Protein AF-A0A9E4QHH3-F1 (afdb_monomer)

pLDDT: mean 77.92, std 18.11, range [37.69, 97.19]

Sequence (221 aa):
MVENVHPADVSGLKIELDQALSTLDLALLEAGRSVAVVRNHMAQVVELAERSREMEAAMSRAREQLAVSFEDGAAVPPLRAVPAIGPVEAIDAPVMEPDAQLDEDSGEADPVEAEDPKPEETYPIQAPDPSAKTSRCLRLAVSSKSGNLDLKEVDSSVNENPSVIDVALLDYDGRQATLKLWINDAADPDGVRDALLTSLRNHLGKKDIELSIELEEDSSA

Solvent-accessible surface area (backbone atoms only — not comparable to full-atom values): 13899 Å² total; per-residue (Å²): 138,81,82,80,79,57,74,67,58,61,56,51,54,51,53,54,49,55,52,51,51,55,52,50,55,51,50,52,53,52,51,53,50,52,52,52,51,52,54,52,51,51,52,52,53,52,53,51,55,51,54,51,51,53,52,51,53,52,52,51,52,52,50,51,58,55,59,63,68,69,72,68,83,70,76,79,72,81,79,78,80,78,78,82,78,73,86,76,77,85,76,87,71,84,88,76,85,82,91,70,90,73,85,86,80,84,77,86,73,82,86,78,82,83,78,83,82,75,89,74,82,86,71,81,84,72,72,82,70,83,80,61,73,65,58,43,53,36,38,39,37,43,34,38,75,70,55,70,53,61,63,66,50,52,51,53,33,49,69,70,38,86,50,51,77,47,79,42,84,76,46,74,81,54,29,39,38,32,33,42,34,33,27,45,62,90,50,54,68,65,61,51,49,54,50,43,55,50,35,41,48,63,65,66,37,95,56,59,61,52,76,48,75,46,77,50,76,80,85,79,126

Secondary structure (DSSP, 8-state):
------HHHHHHHHHHHHHHHHHHHHHHHHHHHHHHHHHHHHHHHHHHHHHHHHHHHHHHHHHHHHHHTTS-----PPPPPPP----------------------------------------------S----EEEEEEEEEESSS---HHHHHHHHHT-TTEEEEEEEEE-SSEEEEEEEEETTS-HHHHHHHHHHHHHHHS-SS-EEEEEEE------

Structure (mmCIF, N/CA/C/O backbone):
data_AF-A0A9E4QHH3-F1
#
_entry.id   AF-A0A9E4QHH3-F1
#
loop_
_atom_site.group_PDB
_atom_site.id
_atom_site.type_symbol
_atom_site.label_atom_id
_atom_site.label_alt_id
_atom_site.label_comp_id
_atom_site.label_asym_id
_atom_site.label_entity_id
_atom_site.label_seq_id
_atom_site.pdbx_PDB_ins_code
_atom_site.Cartn_x
_atom_site.Cartn_y
_atom_site.Cartn_z
_atom_site.occupancy
_atom_site.B_iso_or_equiv
_atom_site.auth_seq_id
_atom_site.auth_comp_id
_atom_site.auth_asym_id
_atom_site.auth_atom_id
_atom_site.pdbx_PDB_model_num
ATOM 1 N N . MET A 1 1 ? 19.949 14.601 -64.400 1.00 48.59 1 MET A N 1
ATOM 2 C CA . MET A 1 1 ? 20.544 15.047 -63.126 1.00 48.59 1 MET A CA 1
ATOM 3 C C . MET A 1 1 ? 20.092 14.049 -62.083 1.00 48.59 1 MET A C 1
ATOM 5 O O . MET A 1 1 ? 18.895 13.931 -61.884 1.00 48.59 1 MET A O 1
ATOM 9 N N . VAL A 1 2 ? 21.009 13.231 -61.571 1.00 55.53 2 VAL A N 1
ATOM 10 C CA . VAL A 1 2 ? 20.719 12.212 -60.554 1.00 55.53 2 VAL A CA 1
ATOM 11 C C . VAL A 1 2 ? 21.171 12.821 -59.232 1.00 55.53 2 VAL A C 1
ATOM 13 O O . VAL A 1 2 ? 22.357 13.108 -59.080 1.00 55.53 2 VAL A O 1
ATOM 16 N N . GLU A 1 3 ? 20.229 13.120 -58.340 1.00 60.47 3 GLU A N 1
ATOM 17 C CA . GLU A 1 3 ? 20.533 13.555 -56.976 1.00 60.47 3 GLU A CA 1
ATOM 18 C C . GLU A 1 3 ? 21.275 12.426 -56.257 1.00 60.47 3 GLU A C 1
ATOM 20 O O . GLU A 1 3 ? 20.741 11.337 -56.050 1.00 60.47 3 GLU A O 1
ATOM 25 N N . ASN A 1 4 ? 22.537 12.679 -55.912 1.00 59.44 4 ASN A N 1
ATOM 26 C CA . ASN A 1 4 ? 23.329 11.800 -55.062 1.00 59.44 4 ASN A CA 1
ATOM 27 C C . ASN A 1 4 ? 22.804 11.902 -53.625 1.00 59.44 4 ASN A C 1
ATOM 29 O O . ASN A 1 4 ? 23.331 12.684 -52.832 1.00 59.44 4 ASN A O 1
ATOM 33 N N . VAL A 1 5 ? 21.785 11.105 -53.293 1.00 60.97 5 VAL A N 1
ATOM 34 C CA . VAL A 1 5 ? 21.365 10.874 -51.904 1.00 60.97 5 VAL A CA 1
ATOM 35 C C . VAL A 1 5 ? 22.579 10.359 -51.135 1.00 60.97 5 VAL A C 1
ATOM 37 O O . VAL A 1 5 ? 23.135 9.306 -51.461 1.00 60.97 5 VAL A O 1
ATOM 40 N N . HIS A 1 6 ? 23.050 11.144 -50.167 1.00 64.00 6 HIS A N 1
ATOM 41 C CA . HIS A 1 6 ? 24.218 10.782 -49.383 1.00 64.00 6 HIS A CA 1
ATOM 42 C C . HIS A 1 6 ? 23.849 9.626 -48.443 1.00 64.00 6 HIS A C 1
ATOM 44 O O . HIS A 1 6 ? 22.851 9.705 -47.729 1.00 64.00 6 HIS A O 1
ATOM 50 N N . PRO A 1 7 ? 24.648 8.546 -48.389 1.00 66.88 7 PRO A N 1
ATOM 51 C CA . PRO A 1 7 ? 24.358 7.387 -47.542 1.00 66.88 7 PRO A CA 1
ATOM 52 C C . PRO A 1 7 ? 24.290 7.727 -46.040 1.00 66.88 7 PRO A C 1
ATOM 54 O O . PRO A 1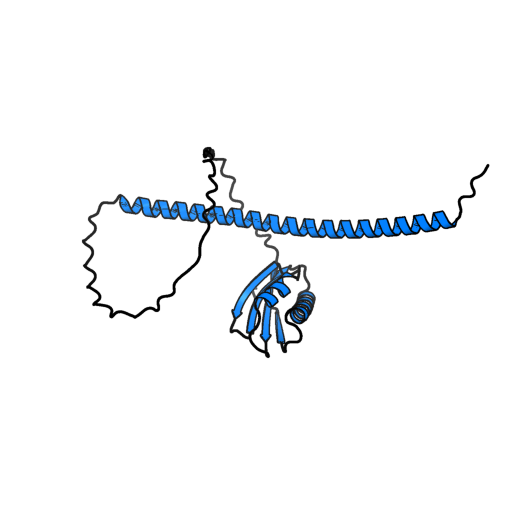 7 ? 23.730 6.953 -45.268 1.00 66.88 7 PRO A O 1
ATOM 57 N N . ALA A 1 8 ? 24.812 8.890 -45.634 1.00 69.31 8 ALA A N 1
ATOM 58 C CA . ALA A 1 8 ? 24.712 9.416 -44.275 1.00 69.31 8 ALA A CA 1
ATOM 59 C C . ALA A 1 8 ? 23.269 9.784 -43.866 1.00 69.31 8 ALA A C 1
ATOM 61 O O . ALA A 1 8 ? 22.895 9.575 -42.710 1.00 69.31 8 ALA A O 1
ATOM 62 N N . ASP A 1 9 ? 22.435 10.241 -44.805 1.00 74.19 9 ASP A N 1
ATOM 63 C CA . ASP A 1 9 ? 21.054 10.655 -44.512 1.00 74.19 9 ASP A CA 1
ATOM 64 C C . ASP A 1 9 ? 20.166 9.447 -44.180 1.00 74.19 9 ASP A C 1
ATOM 66 O O . ASP A 1 9 ? 19.306 9.500 -43.301 1.00 74.19 9 ASP A O 1
ATOM 70 N N . VAL A 1 10 ? 20.435 8.304 -44.818 1.00 79.94 10 VAL A N 1
ATOM 71 C CA . VAL A 1 10 ? 19.697 7.055 -44.576 1.00 79.94 10 VAL A CA 1
ATOM 72 C C . VAL A 1 10 ? 20.016 6.480 -43.192 1.00 79.94 10 VAL A C 1
ATOM 74 O O . VAL A 1 10 ? 19.135 5.933 -42.530 1.00 79.94 10 VAL A O 1
ATOM 77 N N . SER A 1 11 ? 21.260 6.626 -42.717 1.00 80.88 11 SER A N 1
ATOM 78 C CA . SER A 1 11 ? 21.625 6.206 -41.358 1.00 80.88 11 SER A CA 1
ATOM 79 C C . SER A 1 11 ? 21.000 7.080 -40.269 1.00 80.88 11 SER A C 1
ATOM 81 O O . SER A 1 11 ? 20.603 6.538 -39.240 1.00 80.88 11 SER A O 1
ATOM 83 N N . GLY A 1 12 ? 20.866 8.393 -40.498 1.00 88.69 12 GLY A N 1
ATOM 84 C CA . GLY A 1 12 ? 20.205 9.306 -39.558 1.00 88.69 12 GLY A CA 1
ATOM 85 C C . GLY A 1 12 ? 18.723 8.975 -39.383 1.00 88.69 12 GLY A C 1
ATOM 86 O O . GLY A 1 12 ? 18.266 8.775 -38.261 1.00 88.69 12 GLY A O 1
ATOM 87 N N . LEU A 1 13 ? 18.011 8.772 -40.498 1.00 91.00 13 LEU A N 1
ATOM 88 C CA . LEU A 1 13 ? 16.593 8.392 -40.492 1.00 91.00 13 LEU A CA 1
ATOM 89 C C . LEU A 1 13 ? 16.323 7.089 -39.736 1.00 91.00 13 LEU A C 1
ATOM 91 O O . LEU A 1 13 ? 15.303 6.962 -39.065 1.00 91.00 13 LEU A O 1
ATOM 95 N N . LYS A 1 14 ? 17.231 6.111 -39.828 1.00 92.69 14 LYS A N 1
ATOM 96 C CA . LYS A 1 14 ? 17.077 4.854 -39.092 1.00 92.69 14 LYS A CA 1
ATOM 97 C C . LYS A 1 14 ? 17.168 5.070 -37.579 1.00 92.69 14 LYS A C 1
ATOM 99 O O . LYS A 1 14 ? 16.352 4.526 -36.847 1.00 92.69 14 LYS A O 1
ATOM 104 N N . ILE A 1 15 ? 18.130 5.874 -37.127 1.00 93.25 15 ILE A N 1
ATOM 105 C CA . ILE A 1 15 ? 18.310 6.175 -35.700 1.00 93.25 15 ILE A CA 1
ATOM 106 C C . ILE A 1 15 ? 17.097 6.938 -35.160 1.00 93.25 15 ILE A C 1
ATOM 108 O O . ILE A 1 15 ? 16.586 6.594 -34.097 1.00 93.25 15 ILE A O 1
ATOM 112 N N . GLU A 1 16 ? 16.605 7.930 -35.905 1.00 94.94 16 GLU A N 1
ATOM 113 C CA . GLU A 1 16 ? 15.405 8.685 -35.528 1.00 94.94 16 GLU A CA 1
ATOM 114 C C . GLU A 1 16 ? 14.164 7.789 -35.458 1.00 94.94 16 GLU A C 1
ATOM 116 O O . GLU A 1 16 ? 13.383 7.899 -34.513 1.00 94.94 16 GLU A O 1
ATOM 121 N N . LEU A 1 17 ? 13.999 6.865 -36.411 1.00 95.44 17 LEU A N 1
ATOM 122 C CA . LEU A 1 17 ? 12.889 5.914 -36.408 1.00 95.44 17 LEU A CA 1
ATOM 123 C C . LEU A 1 17 ? 12.966 4.952 -35.216 1.00 95.44 17 LEU A C 1
ATOM 125 O O . LEU A 1 17 ? 11.963 4.755 -34.534 1.00 95.44 17 LEU A O 1
ATOM 129 N N . ASP A 1 18 ? 14.142 4.388 -34.936 1.00 96.62 18 ASP A N 1
ATOM 130 C CA . ASP A 1 18 ? 14.347 3.486 -33.797 1.00 96.62 18 ASP A CA 1
ATOM 131 C C . ASP A 1 18 ? 14.077 4.220 -32.466 1.00 96.62 18 ASP A C 1
ATOM 133 O O . ASP A 1 18 ? 13.420 3.688 -31.566 1.00 96.62 18 ASP A O 1
ATOM 137 N N . GLN A 1 19 ? 14.502 5.484 -32.355 1.00 95.50 19 GLN A N 1
ATOM 138 C CA . GLN A 1 19 ? 14.221 6.324 -31.192 1.00 95.50 19 GLN A CA 1
ATOM 139 C C . GLN A 1 19 ? 12.723 6.643 -31.063 1.00 95.50 19 GLN A C 1
ATOM 141 O O . GLN A 1 19 ? 12.165 6.532 -29.966 1.00 95.50 19 GLN A O 1
ATOM 146 N N . ALA A 1 20 ? 12.052 6.992 -32.162 1.00 96.94 20 ALA A N 1
ATOM 147 C CA . ALA A 1 20 ? 10.617 7.258 -32.175 1.00 96.94 20 ALA A CA 1
ATOM 148 C C . ALA A 1 20 ? 9.808 6.018 -31.761 1.00 96.94 20 ALA A C 1
ATOM 150 O O . ALA A 1 20 ? 8.891 6.134 -30.949 1.00 96.94 20 ALA A O 1
ATOM 151 N N . LEU A 1 21 ? 10.189 4.832 -32.247 1.00 97.19 21 LEU A N 1
ATOM 152 C CA . LEU A 1 21 ? 9.564 3.565 -31.863 1.00 97.19 21 LEU A CA 1
ATOM 153 C C . LEU A 1 21 ? 9.766 3.261 -30.376 1.00 97.19 21 LEU A C 1
ATOM 155 O O . LEU A 1 21 ? 8.794 2.976 -29.684 1.00 97.19 21 LEU A O 1
ATOM 159 N N . SER A 1 22 ? 10.983 3.426 -29.847 1.00 95.94 22 SER A N 1
ATOM 160 C CA . SER A 1 22 ? 11.225 3.229 -28.409 1.00 95.94 22 SER A CA 1
ATOM 161 C C . SER A 1 22 ? 10.421 4.193 -27.525 1.00 95.94 22 SER A C 1
ATOM 163 O O . SER A 1 22 ? 9.953 3.818 -26.450 1.00 95.94 22 SER A O 1
ATOM 165 N N . THR A 1 23 ? 10.222 5.430 -27.994 1.00 97.06 23 THR A N 1
ATOM 166 C CA . THR A 1 23 ? 9.437 6.447 -27.282 1.00 97.06 23 THR A CA 1
ATOM 167 C C . THR A 1 23 ? 7.955 6.079 -27.293 1.00 97.06 23 THR A C 1
ATOM 169 O O . THR A 1 23 ? 7.277 6.207 -26.275 1.00 97.06 23 THR A O 1
ATOM 172 N N . LEU A 1 24 ? 7.457 5.579 -28.428 1.00 96.25 24 LEU A N 1
ATOM 173 C CA . LEU A 1 24 ? 6.085 5.102 -28.565 1.00 96.25 24 LEU A CA 1
ATOM 174 C C . LEU A 1 24 ? 5.813 3.894 -27.659 1.00 96.25 24 LEU A C 1
ATOM 176 O O . LEU A 1 24 ? 4.794 3.878 -26.972 1.00 96.25 24 LEU A O 1
ATOM 180 N N . ASP A 1 25 ? 6.723 2.921 -27.613 1.00 97.06 25 ASP A N 1
ATOM 181 C CA . ASP A 1 25 ? 6.580 1.733 -26.764 1.00 97.06 25 ASP A CA 1
ATOM 182 C C . ASP A 1 25 ? 6.525 2.104 -25.276 1.00 97.06 25 ASP A C 1
ATOM 184 O O . ASP A 1 25 ? 5.683 1.593 -24.532 1.00 97.06 25 ASP A O 1
ATOM 188 N N . LEU A 1 26 ? 7.372 3.044 -24.844 1.00 96.31 26 LEU A N 1
ATOM 189 C CA . LEU A 1 26 ? 7.351 3.552 -23.473 1.00 96.31 26 LEU A CA 1
ATOM 190 C C . LEU A 1 26 ? 6.024 4.255 -23.154 1.00 96.31 26 LEU A C 1
ATOM 192 O O . LEU A 1 26 ? 5.416 3.975 -22.120 1.00 96.31 26 LEU A O 1
ATOM 196 N N . ALA A 1 27 ? 5.547 5.115 -24.059 1.00 95.56 27 ALA A N 1
ATOM 197 C CA . ALA A 1 27 ? 4.284 5.831 -23.891 1.00 95.56 27 ALA A CA 1
ATOM 198 C C . ALA A 1 27 ? 3.079 4.876 -23.837 1.00 95.56 27 ALA A C 1
ATOM 200 O O . ALA A 1 27 ? 2.166 5.074 -23.035 1.00 95.56 27 ALA A O 1
ATOM 201 N N . LEU A 1 28 ? 3.077 3.810 -24.644 1.00 96.50 28 LEU A N 1
ATOM 202 C CA . LEU A 1 28 ? 2.034 2.781 -24.607 1.00 96.50 28 LEU A CA 1
ATOM 203 C C . LEU A 1 28 ? 2.053 1.991 -23.295 1.00 96.50 28 LEU A C 1
ATOM 205 O O . LEU A 1 28 ? 0.992 1.676 -22.754 1.00 96.50 28 LEU A O 1
ATOM 209 N N . LEU A 1 29 ? 3.237 1.698 -22.756 1.00 95.38 29 LEU A N 1
ATOM 210 C CA . LEU A 1 29 ? 3.377 1.021 -21.468 1.00 95.38 29 LEU A CA 1
ATOM 211 C C . LEU A 1 29 ? 2.872 1.904 -20.316 1.00 95.38 29 LEU A C 1
ATOM 213 O O . LEU A 1 29 ? 2.153 1.423 -19.437 1.00 95.38 29 LEU A O 1
ATOM 217 N N . GLU A 1 30 ? 3.193 3.197 -20.339 1.00 94.31 30 GLU A N 1
ATOM 218 C CA . GLU A 1 30 ? 2.708 4.174 -19.361 1.00 94.31 30 GLU A CA 1
ATOM 219 C C . GLU A 1 30 ? 1.186 4.370 -19.451 1.00 94.31 30 GLU A C 1
ATOM 221 O O . GLU A 1 30 ? 0.498 4.330 -18.429 1.00 94.31 30 GLU A O 1
ATOM 226 N N . ALA A 1 31 ? 0.635 4.463 -20.665 1.00 92.75 31 ALA A N 1
ATOM 227 C CA . ALA A 1 31 ? -0.809 4.504 -20.890 1.00 92.75 31 ALA A CA 1
ATOM 228 C C . ALA A 1 31 ? -1.510 3.222 -20.401 1.00 92.75 31 ALA A C 1
ATOM 230 O O . ALA A 1 31 ? -2.589 3.277 -19.815 1.00 92.75 31 ALA A O 1
ATOM 231 N N . GLY A 1 32 ? -0.887 2.054 -20.583 1.00 92.38 32 GLY A N 1
ATOM 232 C CA . GLY A 1 32 ? -1.399 0.794 -20.044 1.00 92.38 32 GLY A CA 1
ATOM 233 C C . GLY A 1 32 ? -1.474 0.801 -18.514 1.00 92.38 32 GLY A C 1
ATOM 234 O O . GLY A 1 32 ? -2.479 0.377 -17.937 1.00 92.38 32 GLY A O 1
ATOM 235 N N . ARG A 1 33 ? -0.443 1.339 -17.851 1.00 89.75 33 ARG A N 1
ATOM 236 C CA . ARG A 1 33 ? -0.423 1.502 -16.389 1.00 89.75 33 ARG A CA 1
ATOM 237 C C . ARG A 1 33 ? -1.483 2.490 -15.913 1.00 89.75 33 ARG A C 1
ATOM 239 O O . ARG A 1 33 ? -2.201 2.177 -14.967 1.00 89.75 33 ARG A O 1
ATOM 246 N N . SER A 1 34 ? -1.634 3.637 -16.573 1.00 88.56 34 SER A N 1
ATOM 247 C CA . SER A 1 34 ? -2.631 4.637 -16.174 1.00 88.56 34 SER A CA 1
ATOM 248 C C . SER A 1 34 ? -4.062 4.106 -16.308 1.00 88.56 34 SER A C 1
ATOM 250 O O . SER A 1 34 ? -4.866 4.279 -15.394 1.00 88.56 34 SER A O 1
ATOM 252 N N . VAL A 1 35 ? -4.372 3.355 -17.371 1.00 94.44 35 VAL A N 1
ATOM 253 C CA . VAL A 1 35 ? -5.679 2.695 -17.533 1.00 94.44 35 VAL A CA 1
ATOM 254 C C . VAL A 1 35 ? -5.933 1.663 -16.432 1.00 94.44 35 VAL A C 1
ATOM 256 O O . VAL A 1 35 ? -7.056 1.568 -15.933 1.00 94.44 35 VAL A O 1
ATOM 259 N N . ALA A 1 36 ? -4.915 0.901 -16.022 1.00 85.69 36 ALA A N 1
ATOM 260 C CA . ALA A 1 36 ? -5.045 -0.044 -14.914 1.00 85.69 36 ALA A CA 1
ATOM 261 C C . ALA A 1 36 ? -5.366 0.673 -13.589 1.00 85.69 36 ALA A C 1
ATOM 263 O O . ALA A 1 36 ? -6.267 0.245 -12.866 1.00 85.69 36 ALA A O 1
ATOM 264 N N . VAL A 1 37 ? -4.701 1.801 -13.317 1.00 89.38 37 VAL A N 1
ATOM 265 C CA . VAL A 1 37 ? -4.972 2.643 -12.141 1.00 89.38 37 VAL A CA 1
ATOM 266 C C . VAL A 1 37 ? -6.401 3.189 -12.172 1.00 89.38 37 VAL A C 1
ATOM 268 O O . VAL A 1 37 ? -7.115 3.060 -11.178 1.00 89.38 37 VAL A O 1
ATOM 271 N N . VAL A 1 38 ? -6.858 3.730 -13.308 1.00 89.69 38 VAL A N 1
ATOM 272 C CA . VAL A 1 38 ? -8.231 4.249 -13.459 1.00 89.69 38 VAL A CA 1
ATOM 273 C C . VAL A 1 38 ? -9.267 3.148 -13.235 1.00 89.69 38 VAL A C 1
ATOM 275 O O . VAL A 1 38 ? -10.242 3.366 -12.520 1.00 89.69 38 VAL A O 1
ATOM 278 N N . ARG A 1 39 ? -9.051 1.946 -13.783 1.00 86.88 39 ARG A N 1
ATOM 279 C CA . ARG A 1 39 ? -9.953 0.805 -13.557 1.00 86.88 39 ARG A CA 1
ATOM 280 C C . ARG A 1 39 ? -10.041 0.418 -12.084 1.00 86.88 39 ARG A C 1
ATOM 282 O O . ARG A 1 39 ? -11.132 0.109 -11.615 1.00 86.88 39 ARG A O 1
ATOM 289 N N . ASN A 1 40 ? -8.922 0.457 -11.362 1.00 85.12 40 ASN A N 1
ATOM 290 C CA . ASN A 1 40 ? -8.913 0.166 -9.932 1.00 85.12 40 ASN A CA 1
ATOM 291 C C . ASN A 1 40 ? -9.712 1.212 -9.136 1.00 85.12 40 ASN A C 1
ATOM 293 O O . ASN A 1 40 ? -10.551 0.855 -8.316 1.00 85.12 40 ASN A O 1
ATOM 297 N N . HIS A 1 41 ? -9.525 2.499 -9.441 1.00 89.50 41 HIS A N 1
ATOM 298 C CA . HIS A 1 41 ? -10.276 3.578 -8.791 1.00 89.50 41 HIS A CA 1
ATOM 299 C C . HIS A 1 41 ? -11.772 3.522 -9.123 1.00 89.50 41 HIS A C 1
ATOM 301 O O . HIS A 1 41 ? -12.601 3.752 -8.250 1.00 89.50 41 HIS A O 1
ATOM 307 N N . MET A 1 42 ? -12.145 3.167 -10.357 1.00 87.75 42 MET A N 1
ATOM 308 C CA . MET A 1 42 ? -13.554 2.980 -10.718 1.00 87.75 42 MET A CA 1
ATOM 309 C C . MET A 1 42 ? -14.219 1.879 -9.887 1.00 87.75 42 MET A C 1
ATOM 311 O O . MET A 1 42 ? -15.361 2.057 -9.477 1.00 87.75 42 MET A O 1
ATOM 315 N N . ALA A 1 43 ? -13.517 0.779 -9.598 1.00 84.50 43 ALA A N 1
ATOM 316 C CA . ALA A 1 43 ? -14.047 -0.271 -8.728 1.00 84.50 43 ALA A CA 1
ATOM 317 C C . ALA A 1 43 ? -14.309 0.248 -7.301 1.00 84.50 43 ALA A C 1
ATOM 319 O O . ALA A 1 43 ? -15.384 0.009 -6.757 1.00 84.50 43 ALA A O 1
ATOM 320 N N . GLN A 1 44 ? -13.385 1.036 -6.741 1.00 86.50 44 GLN A N 1
ATOM 321 C CA . GLN A 1 44 ? -13.552 1.652 -5.416 1.00 86.50 44 GLN A CA 1
ATOM 322 C C . GLN A 1 44 ? -14.712 2.658 -5.372 1.00 86.50 44 GLN A C 1
ATOM 324 O O . GLN A 1 44 ? -15.452 2.717 -4.394 1.00 86.50 44 GLN A O 1
ATOM 329 N N . VAL A 1 45 ? -14.906 3.445 -6.436 1.00 90.50 45 VAL A N 1
ATOM 330 C CA . VAL A 1 45 ? -16.029 4.394 -6.531 1.00 90.50 45 VAL A CA 1
ATOM 331 C C . VAL A 1 45 ? -17.372 3.664 -6.545 1.00 90.50 45 VAL A C 1
ATOM 333 O O . VAL A 1 45 ? -18.322 4.128 -5.915 1.00 90.50 45 VAL A O 1
ATOM 336 N N . VAL A 1 46 ? -17.457 2.521 -7.233 1.00 91.88 46 VAL A N 1
ATOM 337 C CA . VAL A 1 46 ? -18.671 1.690 -7.241 1.00 91.88 46 VAL A CA 1
ATOM 338 C C . VAL A 1 46 ? -18.962 1.149 -5.840 1.00 91.88 46 VAL A C 1
ATOM 340 O O . VAL A 1 46 ? -20.083 1.302 -5.361 1.00 91.88 46 VAL A O 1
ATOM 343 N N . GLU A 1 47 ? -17.954 0.622 -5.145 1.00 88.81 47 GLU A N 1
ATOM 344 C CA . GLU A 1 47 ? -18.095 0.131 -3.766 1.00 88.81 47 GLU A CA 1
ATOM 345 C C . GLU A 1 47 ? -18.536 1.243 -2.794 1.00 88.81 47 GLU A C 1
ATOM 347 O O . GLU A 1 47 ? -19.439 1.060 -1.974 1.00 88.81 47 GLU A O 1
ATOM 352 N N . LEU A 1 48 ? -17.957 2.443 -2.916 1.00 92.94 48 LEU A N 1
ATOM 353 C CA . LEU A 1 48 ? -18.344 3.593 -2.097 1.00 92.94 48 LEU A CA 1
ATOM 354 C C . LEU A 1 48 ? -19.803 4.008 -2.343 1.00 92.94 48 LEU A C 1
ATOM 356 O O . LEU A 1 48 ? -20.522 4.339 -1.396 1.00 92.94 48 LEU A O 1
ATOM 360 N N . ALA A 1 49 ? -20.252 3.979 -3.601 1.00 91.69 49 ALA A N 1
ATOM 361 C CA . ALA A 1 49 ? -21.631 4.294 -3.958 1.00 91.69 49 ALA A CA 1
ATOM 362 C C . ALA A 1 49 ? -22.623 3.283 -3.357 1.00 91.69 49 ALA A C 1
ATOM 364 O O . ALA A 1 49 ? -23.691 3.676 -2.880 1.00 91.69 49 ALA A O 1
ATOM 365 N N . GLU A 1 50 ? -22.264 1.999 -3.327 1.00 93.31 50 GLU A N 1
ATOM 366 C CA . GLU A 1 50 ? -23.060 0.955 -2.674 1.00 93.31 50 GLU A CA 1
ATOM 367 C C . GLU A 1 50 ? -23.152 1.191 -1.164 1.00 93.31 50 GLU A C 1
ATOM 369 O O . GLU A 1 50 ? -24.254 1.271 -0.615 1.00 93.31 50 GLU A O 1
ATOM 374 N N . ARG A 1 51 ? -22.016 1.435 -0.503 1.00 93.19 51 ARG A N 1
ATOM 375 C CA . ARG A 1 51 ? -21.970 1.702 0.941 1.00 93.19 51 ARG A CA 1
ATOM 376 C C . ARG A 1 51 ? -22.759 2.952 1.340 1.00 93.19 51 ARG A C 1
ATOM 378 O O . ARG A 1 51 ? -23.413 2.970 2.384 1.00 93.19 51 ARG A O 1
ATOM 385 N N . SER A 1 52 ? -22.738 3.991 0.505 1.00 95.12 52 SER A N 1
ATOM 386 C CA . SER A 1 52 ? -23.552 5.192 0.711 1.00 95.12 52 SER A CA 1
ATOM 387 C C . SER A 1 52 ? -25.051 4.875 0.684 1.00 95.12 52 SER A C 1
ATOM 389 O O . SER A 1 52 ? -25.785 5.335 1.560 1.00 95.12 52 SE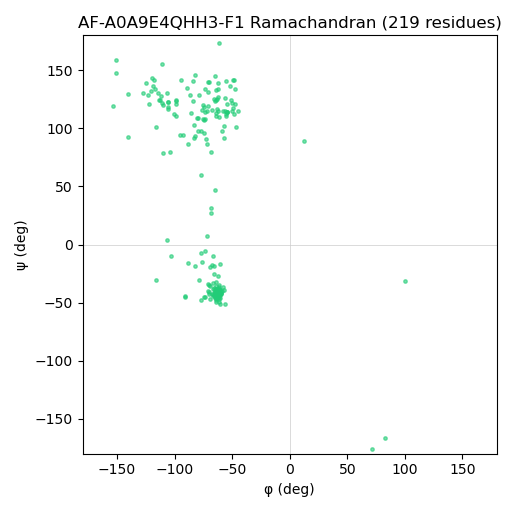R A O 1
ATOM 391 N N . ARG A 1 53 ? -25.512 4.048 -0.267 1.00 96.31 53 ARG A N 1
ATOM 392 C CA . ARG A 1 53 ? -26.922 3.618 -0.324 1.00 96.31 53 ARG A CA 1
ATOM 393 C C . ARG A 1 53 ? -27.321 2.773 0.880 1.00 96.31 53 ARG A C 1
ATOM 395 O O . ARG A 1 53 ? -28.423 2.940 1.397 1.00 96.31 53 ARG A O 1
ATOM 402 N N . GLU A 1 54 ? -26.452 1.880 1.348 1.00 95.06 54 GLU A N 1
ATOM 403 C CA . GLU A 1 54 ? -26.719 1.086 2.553 1.00 95.06 54 GLU A CA 1
ATOM 404 C C . GLU A 1 54 ? -26.893 1.969 3.789 1.00 95.06 54 GLU A C 1
ATOM 406 O O . GLU A 1 54 ? -27.820 1.768 4.578 1.00 95.06 54 GLU A O 1
ATOM 411 N N . MET A 1 55 ? -26.030 2.975 3.936 1.00 95.00 55 MET A N 1
ATOM 412 C CA . MET A 1 55 ? -26.097 3.931 5.035 1.00 95.00 55 MET A CA 1
ATOM 413 C C . MET A 1 55 ? -27.388 4.759 4.984 1.00 95.00 55 MET A C 1
ATOM 415 O O . MET A 1 55 ? -28.042 4.944 6.011 1.00 95.00 55 MET A O 1
ATOM 419 N N . GLU A 1 56 ? -27.798 5.214 3.800 1.00 96.88 56 GLU A N 1
ATOM 420 C CA . GLU A 1 56 ? -29.058 5.934 3.607 1.00 96.88 56 GLU A CA 1
ATOM 421 C C . GLU A 1 56 ? -30.282 5.051 3.905 1.00 96.88 56 GLU A C 1
ATOM 423 O O . GLU A 1 56 ? -31.213 5.481 4.592 1.00 96.88 56 GLU A O 1
ATOM 428 N N . ALA A 1 57 ? -30.260 3.783 3.485 1.00 95.12 57 ALA A N 1
ATOM 429 C CA . ALA A 1 57 ? -31.303 2.816 3.817 1.00 95.12 57 ALA A CA 1
ATOM 430 C C . ALA A 1 57 ? -31.370 2.541 5.330 1.00 95.12 57 ALA A C 1
ATOM 432 O O . ALA A 1 57 ? -32.459 2.470 5.903 1.00 95.12 57 ALA A O 1
ATOM 433 N N . ALA A 1 58 ? -30.222 2.417 6.000 1.00 94.62 58 ALA A N 1
ATOM 434 C CA . ALA A 1 58 ? -30.153 2.247 7.449 1.00 94.62 58 ALA A CA 1
ATOM 435 C C . ALA A 1 58 ? -30.688 3.481 8.193 1.00 94.62 58 ALA A C 1
ATOM 437 O O . ALA A 1 58 ? -31.479 3.337 9.128 1.00 94.62 58 ALA A O 1
ATOM 438 N N . MET A 1 59 ? -30.322 4.688 7.747 1.00 94.25 59 MET A N 1
ATOM 439 C CA . MET A 1 59 ? -30.848 5.941 8.293 1.00 94.25 59 MET A CA 1
ATOM 440 C C . MET A 1 59 ? -32.362 6.058 8.098 1.00 94.25 59 MET A C 1
ATOM 442 O O . MET A 1 59 ? -33.064 6.443 9.033 1.00 94.25 59 MET A O 1
ATOM 446 N N . SER A 1 60 ? -32.878 5.689 6.925 1.00 94.69 60 SER A N 1
ATOM 447 C CA . SER A 1 60 ? -34.319 5.687 6.651 1.00 94.69 60 SER A CA 1
ATOM 448 C C . SER A 1 60 ? -35.074 4.743 7.592 1.00 94.69 60 SER A C 1
ATOM 450 O O . SER A 1 60 ? -36.032 5.167 8.235 1.00 94.69 60 SER A O 1
ATOM 452 N N . ARG A 1 61 ? -34.580 3.514 7.804 1.00 93.31 61 ARG A N 1
ATOM 453 C CA . ARG A 1 61 ? -35.172 2.577 8.783 1.00 93.31 61 ARG A CA 1
ATOM 454 C C . ARG A 1 61 ? -35.125 3.111 10.214 1.00 93.31 61 ARG A C 1
ATOM 456 O O . ARG A 1 61 ? -36.086 2.951 10.962 1.00 93.31 61 ARG A O 1
ATOM 463 N N . ALA A 1 62 ? -34.022 3.745 10.613 1.00 92.31 62 ALA A N 1
ATOM 464 C CA . ALA A 1 62 ? -33.906 4.344 11.941 1.00 92.31 62 ALA A CA 1
ATOM 465 C C . ALA A 1 62 ? -34.928 5.478 12.140 1.00 92.31 62 ALA A C 1
ATOM 467 O O . ALA A 1 62 ? -35.545 5.577 13.201 1.00 92.31 62 ALA A O 1
ATOM 468 N N . ARG A 1 63 ? -35.157 6.301 11.108 1.00 88.75 63 ARG A N 1
ATOM 469 C CA . ARG A 1 63 ? -36.194 7.345 11.124 1.00 88.75 63 ARG A CA 1
ATOM 470 C C . ARG A 1 63 ? -37.598 6.754 11.242 1.00 88.75 63 ARG A C 1
ATOM 472 O O . ARG A 1 63 ? -38.382 7.256 12.040 1.00 88.75 63 ARG A O 1
ATOM 479 N N . GLU A 1 64 ? -37.899 5.678 10.518 1.00 90.69 64 GLU A N 1
ATOM 480 C CA . GLU A 1 64 ? -39.185 4.973 10.626 1.00 90.69 64 GLU A CA 1
ATOM 481 C C . GLU A 1 64 ? -39.419 4.414 12.038 1.00 90.69 64 GLU A C 1
ATOM 483 O O . GLU A 1 64 ? -40.486 4.618 12.614 1.00 90.69 64 GLU A O 1
ATOM 488 N N . GLN A 1 65 ? -38.411 3.777 12.646 1.00 86.19 65 GLN A N 1
ATOM 489 C CA . GLN A 1 65 ? -38.506 3.257 14.018 1.00 86.19 65 GLN A CA 1
ATOM 490 C C . GLN A 1 65 ? -38.752 4.362 15.055 1.00 86.19 65 GLN A C 1
ATOM 492 O O . GLN A 1 65 ? -39.524 4.176 16.001 1.00 86.19 65 GLN A O 1
ATOM 497 N N . LEU A 1 66 ? -38.122 5.524 14.870 1.00 84.81 66 LEU A N 1
ATOM 498 C CA . LEU A 1 66 ? -38.363 6.687 15.719 1.00 84.81 66 LEU A CA 1
ATOM 499 C C . LEU A 1 66 ? -39.775 7.244 15.516 1.00 84.81 66 LEU A C 1
ATOM 501 O O . LEU A 1 66 ? -40.436 7.532 16.506 1.00 84.81 66 LEU A O 1
ATOM 505 N N . ALA A 1 67 ? -40.265 7.345 14.278 1.00 76.56 67 ALA A N 1
ATOM 506 C CA . ALA A 1 67 ? -41.603 7.861 13.985 1.00 76.56 67 ALA A CA 1
ATOM 507 C C . ALA A 1 67 ? -42.725 7.000 14.601 1.00 76.56 67 ALA A C 1
ATOM 509 O O . ALA A 1 67 ? -43.666 7.544 15.175 1.00 76.56 67 ALA A O 1
ATOM 510 N N . VAL A 1 68 ? -42.593 5.668 14.567 1.00 64.44 68 VAL A N 1
ATOM 511 C CA . VAL A 1 68 ? -43.573 4.730 15.158 1.00 64.44 68 VAL A CA 1
ATOM 512 C C . VAL A 1 68 ? -43.639 4.843 16.689 1.00 64.44 68 VAL A C 1
ATOM 514 O O . VAL A 1 68 ? -44.676 4.575 17.291 1.00 64.44 68 VAL A O 1
ATOM 517 N N . SER A 1 69 ? -42.564 5.296 17.338 1.00 59.06 69 SER A N 1
ATOM 518 C CA . SER A 1 69 ? -42.484 5.379 18.804 1.00 59.06 69 SER A CA 1
ATOM 519 C C . SER A 1 69 ? -43.242 6.571 19.416 1.00 59.06 69 SER A C 1
ATOM 521 O O . SER A 1 69 ? -43.345 6.646 20.638 1.00 59.06 69 SER A O 1
ATOM 523 N N . PHE A 1 70 ? -43.777 7.498 18.609 1.00 58.69 70 PHE A N 1
ATOM 524 C CA . PHE A 1 70 ? -44.487 8.691 19.101 1.00 58.69 70 PHE A CA 1
ATOM 525 C C . PHE A 1 70 ? -46.020 8.625 18.993 1.00 58.69 70 PHE A C 1
ATOM 527 O O . PHE A 1 70 ? -46.685 9.482 19.575 1.00 58.69 70 PHE A O 1
ATOM 534 N N . GLU A 1 71 ? -46.601 7.637 18.300 1.00 55.66 71 GLU A N 1
ATOM 535 C CA . GLU A 1 71 ? -48.066 7.536 18.151 1.00 55.66 71 GLU A CA 1
ATOM 536 C C . GLU A 1 71 ? -48.769 6.742 19.264 1.00 55.66 71 GLU A C 1
ATOM 538 O O . GLU A 1 71 ? -49.979 6.895 19.443 1.00 55.66 71 GLU A O 1
ATOM 543 N N . ASP A 1 72 ? -48.049 5.957 20.072 1.00 52.03 72 ASP A N 1
ATOM 544 C CA . ASP A 1 72 ? -48.659 5.244 21.198 1.00 52.03 72 ASP A CA 1
ATOM 545 C C . ASP A 1 72 ? -48.652 6.137 22.450 1.00 52.03 72 ASP A C 1
ATOM 547 O O . ASP A 1 72 ? -47.726 6.143 23.264 1.00 52.03 72 ASP A O 1
ATOM 551 N N . GLY A 1 73 ? -49.697 6.963 22.566 1.00 55.69 73 GLY A N 1
ATOM 552 C CA . GLY A 1 73 ? -49.974 7.891 23.666 1.00 55.69 73 GLY A CA 1
ATOM 553 C C . GLY A 1 73 ? -50.255 7.219 25.018 1.00 55.69 73 GLY A C 1
ATOM 554 O O . GLY A 1 73 ? -51.203 7.586 25.716 1.00 55.69 73 GLY A O 1
ATOM 555 N N . ALA A 1 74 ? -49.436 6.253 25.425 1.00 50.81 74 ALA A N 1
ATOM 556 C CA . ALA A 1 74 ? -49.428 5.708 26.770 1.00 50.81 74 ALA A CA 1
ATOM 557 C C . ALA A 1 74 ? -48.579 6.615 27.673 1.00 50.81 74 ALA A C 1
ATOM 559 O O . ALA A 1 74 ? -47.366 6.466 27.771 1.00 50.81 74 ALA A O 1
ATOM 560 N N . ALA A 1 75 ? -49.259 7.584 28.296 1.00 58.22 75 ALA A N 1
ATOM 561 C CA . ALA A 1 75 ? -48.869 8.331 29.494 1.00 58.22 75 ALA A CA 1
ATOM 562 C C . ALA A 1 75 ? -47.400 8.154 29.926 1.00 58.22 75 ALA A C 1
ATOM 564 O O . ALA A 1 75 ? -47.082 7.294 30.749 1.00 58.22 75 ALA A O 1
ATOM 565 N N . VAL A 1 76 ? -46.519 9.009 29.399 1.00 56.75 76 VAL A N 1
ATOM 566 C CA . VAL A 1 76 ? -45.137 9.142 29.871 1.00 56.75 76 VAL A CA 1
ATOM 567 C C . VAL A 1 76 ? -45.183 9.412 31.384 1.00 56.75 76 VAL A C 1
ATOM 569 O O . VAL A 1 76 ? -45.708 10.455 31.791 1.00 56.75 76 VAL A O 1
ATOM 572 N N . PRO A 1 77 ? -44.693 8.502 32.249 1.00 60.53 77 PRO A N 1
ATOM 573 C CA . PRO A 1 77 ? -44.603 8.789 33.671 1.00 60.53 77 PRO A CA 1
ATOM 574 C C . PRO A 1 77 ? -43.652 9.980 33.866 1.00 60.53 77 PRO A C 1
ATOM 576 O O . PRO A 1 77 ? -42.624 10.056 33.187 1.00 60.53 77 PRO A O 1
ATOM 579 N N . PRO A 1 78 ? -43.975 10.927 34.765 1.00 61.78 78 PRO A N 1
ATOM 580 C CA . PRO A 1 78 ? -43.183 12.135 34.944 1.00 61.78 78 PRO A CA 1
ATOM 581 C C . PRO A 1 78 ? -41.737 11.761 35.272 1.00 61.78 78 PRO A C 1
ATOM 583 O O . PRO A 1 78 ? -41.475 10.999 36.207 1.00 61.78 78 PRO A O 1
ATOM 586 N N . LEU A 1 79 ? -40.810 12.301 34.479 1.00 52.16 79 LEU A N 1
ATOM 587 C CA . LEU A 1 79 ? -39.373 12.168 34.680 1.00 52.16 79 LEU A CA 1
ATOM 588 C C . LEU A 1 79 ? -39.048 12.500 36.139 1.00 52.16 79 LEU A C 1
ATOM 590 O O . LEU A 1 79 ? -39.299 13.609 36.616 1.00 52.16 79 LEU A O 1
ATOM 594 N N . ARG A 1 80 ? -38.511 11.511 36.863 1.00 52.09 80 ARG A N 1
ATOM 595 C CA . ARG A 1 80 ? -37.946 11.715 38.197 1.00 52.09 80 ARG A CA 1
ATOM 596 C C . ARG A 1 80 ? -36.896 12.815 38.093 1.00 52.09 80 ARG A C 1
ATOM 598 O O . ARG A 1 80 ? -35.936 12.680 37.339 1.00 52.09 80 ARG A O 1
ATOM 605 N N . ALA A 1 81 ? -37.114 13.881 38.857 1.00 54.62 81 ALA A N 1
ATOM 606 C CA . ALA A 1 81 ? -36.215 15.013 38.974 1.00 54.62 81 ALA A CA 1
ATOM 607 C C . ALA A 1 81 ? -34.774 14.535 39.199 1.00 54.62 81 ALA A C 1
ATOM 609 O O . ALA A 1 81 ? -34.483 13.829 40.168 1.00 54.62 81 ALA A O 1
ATOM 610 N N . VAL A 1 82 ? -33.888 14.921 38.283 1.00 58.62 82 VAL A N 1
ATOM 611 C CA . VAL A 1 82 ? -32.444 14.767 38.440 1.00 58.62 82 VAL A CA 1
ATOM 612 C C . VAL A 1 82 ? -32.029 15.633 39.638 1.00 58.62 82 VAL A C 1
ATOM 614 O O . VAL A 1 82 ? -32.374 16.818 39.662 1.00 58.62 82 VAL A O 1
ATOM 617 N N . PRO A 1 83 ? -31.354 15.082 40.663 1.00 48.75 83 PRO A N 1
ATOM 618 C CA . PRO A 1 83 ? -30.896 15.872 41.796 1.00 48.75 83 PRO A CA 1
ATOM 619 C C . PRO A 1 83 ? -29.891 16.925 41.322 1.00 48.75 83 PRO A C 1
ATOM 621 O O . PRO A 1 83 ? -28.988 16.633 40.540 1.00 48.75 83 PRO A O 1
ATOM 624 N N . ALA A 1 84 ? -30.081 18.153 41.803 1.00 51.12 84 ALA A N 1
ATOM 625 C CA . ALA A 1 84 ? -29.234 19.298 41.510 1.00 51.12 84 ALA A CA 1
ATOM 626 C C . ALA A 1 84 ? -27.768 18.987 41.851 1.00 51.12 84 ALA A C 1
ATOM 628 O O . ALA A 1 84 ? -27.413 18.787 43.013 1.00 51.12 84 ALA A O 1
ATOM 629 N N . ILE A 1 85 ? -26.928 18.949 40.819 1.00 52.34 85 ILE A N 1
ATOM 630 C CA . ILE A 1 85 ? -25.474 18.974 40.951 1.00 52.34 85 ILE A CA 1
ATOM 631 C C . ILE A 1 85 ? -25.121 20.349 41.532 1.00 52.34 85 ILE A C 1
ATOM 633 O O . ILE A 1 85 ? -25.580 21.377 41.033 1.00 52.34 85 ILE A O 1
ATOM 637 N N . GLY A 1 86 ? -24.397 20.339 42.652 1.00 52.75 86 GLY A N 1
ATOM 638 C CA . GLY A 1 86 ? -24.023 21.527 43.415 1.00 52.75 86 GLY A CA 1
ATOM 639 C C . GLY A 1 86 ? -23.152 22.522 42.634 1.00 52.75 86 GLY A C 1
ATOM 640 O O . GLY A 1 86 ? -22.732 22.241 41.511 1.00 52.75 86 GLY A O 1
ATOM 641 N N . PRO A 1 87 ? -22.881 23.697 43.226 1.00 52.31 87 PRO A N 1
ATOM 642 C CA . PRO A 1 87 ? -22.157 24.778 42.570 1.00 52.31 87 PRO A CA 1
ATOM 643 C C . PRO A 1 87 ? -20.728 24.329 42.258 1.00 52.31 87 PRO A C 1
ATOM 645 O O . PRO A 1 87 ? -19.935 24.076 43.163 1.00 52.31 87 PRO A O 1
ATOM 648 N N . VAL A 1 88 ? -20.416 24.207 40.970 1.00 53.00 88 VAL A N 1
ATOM 649 C CA . VAL A 1 88 ? -19.053 23.983 40.488 1.00 53.00 88 VAL A CA 1
ATOM 650 C C . VAL A 1 88 ? -18.297 25.297 40.679 1.00 53.00 88 VAL A C 1
ATOM 652 O O . VAL A 1 88 ? -18.664 26.316 40.093 1.00 53.00 88 VAL A O 1
ATOM 655 N N . GLU A 1 89 ? -17.296 25.277 41.561 1.00 50.84 89 GLU A N 1
ATOM 656 C CA . GLU A 1 89 ? -16.336 26.365 41.737 1.00 50.84 89 GLU A CA 1
ATOM 657 C C . GLU A 1 89 ? -15.719 26.748 40.389 1.00 50.84 89 GLU A C 1
ATOM 659 O O . GLU A 1 89 ? -15.360 25.895 39.575 1.00 50.84 89 GLU A O 1
ATOM 664 N N . ALA A 1 90 ? -15.629 28.058 40.173 1.00 51.91 90 ALA A N 1
ATOM 665 C CA . ALA A 1 90 ? -15.075 28.677 38.987 1.00 51.91 90 ALA A CA 1
ATOM 666 C C . ALA A 1 90 ? -13.647 28.177 38.730 1.00 51.91 90 ALA A C 1
ATOM 668 O O . ALA A 1 90 ? -12.716 28.506 39.465 1.00 51.91 90 ALA A O 1
ATOM 669 N N . ILE A 1 91 ? -13.480 27.394 37.665 1.00 53.41 91 ILE A N 1
ATOM 670 C CA . ILE A 1 91 ? -12.168 27.142 37.082 1.00 53.41 91 ILE A CA 1
ATOM 671 C C . ILE A 1 91 ? -11.859 28.361 36.218 1.00 53.41 91 ILE A C 1
ATOM 673 O O . ILE A 1 91 ? -12.508 28.598 35.200 1.00 53.41 91 ILE A O 1
ATOM 677 N N . ASP A 1 92 ? -10.902 29.147 36.698 1.00 52.75 92 ASP A N 1
ATOM 678 C CA . ASP A 1 92 ? -10.288 30.286 36.028 1.00 52.75 92 ASP A CA 1
ATOM 679 C C . ASP A 1 92 ? -9.658 29.799 34.711 1.00 52.75 92 ASP A C 1
ATOM 681 O O . ASP A 1 92 ? -8.596 29.171 34.694 1.00 52.75 92 ASP A O 1
ATOM 685 N N . ALA A 1 93 ? -10.386 29.975 33.609 1.00 57.28 93 ALA A N 1
ATOM 686 C CA . ALA A 1 93 ? -9.923 29.620 32.278 1.00 57.28 93 ALA A CA 1
ATOM 687 C C . ALA A 1 93 ? -9.131 30.803 31.695 1.00 57.28 93 ALA A C 1
ATOM 689 O O . ALA A 1 93 ? -9.642 31.926 31.684 1.00 57.28 93 ALA A O 1
ATOM 690 N N . PRO A 1 94 ? -7.906 30.583 31.187 1.00 56.88 94 PRO A N 1
ATOM 691 C CA . PRO A 1 94 ? -7.126 31.640 30.566 1.00 56.88 94 PRO A CA 1
ATOM 692 C C . PRO A 1 94 ? -7.826 32.148 29.301 1.00 56.88 94 PRO A C 1
ATOM 694 O O . PRO A 1 94 ? -8.123 31.387 28.380 1.00 56.88 94 PRO A O 1
ATOM 697 N N . VAL A 1 95 ? -8.067 33.459 29.282 1.00 58.75 95 VAL A N 1
ATOM 698 C CA . VAL A 1 95 ? -8.484 34.242 28.117 1.00 58.75 95 VAL A CA 1
ATOM 699 C C . VAL A 1 95 ? -7.480 34.008 26.992 1.00 58.75 95 VAL A C 1
ATOM 701 O O . VAL A 1 95 ? -6.316 34.386 27.099 1.00 58.75 95 VAL A O 1
ATOM 704 N N . MET A 1 96 ? -7.937 33.374 25.917 1.00 59.53 96 MET A N 1
ATOM 705 C CA . MET A 1 96 ? -7.207 33.282 24.662 1.00 59.53 96 MET A CA 1
ATOM 706 C C . MET A 1 96 ? -8.050 34.018 23.622 1.00 59.53 96 MET A C 1
ATOM 708 O O . MET A 1 96 ? -9.084 33.515 23.190 1.00 59.53 96 MET A O 1
ATOM 712 N N . GLU A 1 97 ? -7.652 35.253 23.317 1.00 63.28 97 GLU A N 1
ATOM 713 C CA . GLU A 1 97 ? -8.227 36.082 22.255 1.00 63.28 97 GLU A CA 1
ATOM 714 C C . GLU A 1 97 ? -7.943 35.434 20.889 1.00 63.28 97 GLU A C 1
ATOM 716 O O . GLU A 1 97 ? -6.775 35.198 20.567 1.00 63.28 97 GLU A O 1
ATOM 721 N N . PRO A 1 98 ? -8.961 35.143 20.061 1.00 60.31 98 PRO A N 1
ATOM 722 C CA . PRO A 1 98 ? -8.753 34.848 18.657 1.00 60.31 98 PRO A CA 1
ATOM 723 C C . PRO A 1 98 ? -8.963 36.127 17.837 1.00 60.31 98 PRO A C 1
ATOM 725 O O . PRO A 1 98 ? -10.082 36.451 17.443 1.00 60.31 98 PRO A O 1
ATOM 728 N N . ASP A 1 99 ? -7.871 36.836 17.555 1.00 55.97 99 ASP A N 1
ATOM 729 C CA . ASP A 1 99 ? -7.799 37.734 16.401 1.00 55.97 99 ASP A CA 1
ATOM 730 C C . ASP A 1 99 ? -7.666 36.869 15.141 1.00 55.97 99 ASP A C 1
ATOM 732 O O . ASP A 1 99 ? -6.583 36.406 14.780 1.00 55.97 99 ASP A O 1
ATOM 736 N N . ALA A 1 100 ? -8.792 36.611 14.484 1.00 60.62 100 ALA A N 1
ATOM 737 C CA . ALA A 1 100 ? -8.823 36.096 13.123 1.00 60.62 100 ALA A CA 1
ATOM 738 C C . ALA A 1 100 ? -9.963 36.785 12.371 1.00 60.62 100 ALA A C 1
ATOM 740 O O . ALA A 1 100 ? -11.118 36.363 12.420 1.00 60.62 100 ALA A O 1
ATOM 741 N N . GLN A 1 101 ? -9.611 37.883 11.698 1.00 51.72 101 GLN A N 1
ATOM 742 C CA . GLN A 1 101 ? -10.407 38.477 10.632 1.00 51.72 101 GLN A CA 1
ATOM 743 C C . GLN A 1 101 ? -10.672 37.404 9.570 1.00 51.72 101 GLN A C 1
ATOM 745 O O . GLN A 1 101 ? -9.748 36.940 8.904 1.00 51.72 101 GLN A O 1
ATOM 750 N N . LEU A 1 102 ? -11.932 36.999 9.445 1.00 58.22 102 LEU A N 1
ATOM 751 C CA . LEU A 1 102 ? -12.436 36.274 8.289 1.00 58.22 102 LEU A CA 1
ATOM 752 C C . LEU A 1 102 ? -13.125 37.304 7.397 1.00 58.22 102 LEU A C 1
ATOM 754 O O . LEU A 1 102 ? -14.147 37.871 7.777 1.00 58.22 102 LEU A O 1
ATOM 758 N N . ASP A 1 103 ? -12.516 37.570 6.244 1.00 57.06 103 ASP A N 1
ATOM 759 C CA . ASP A 1 103 ? -13.142 38.293 5.145 1.00 57.06 103 ASP A CA 1
ATOM 760 C C . ASP A 1 103 ? -14.340 37.475 4.635 1.00 57.06 103 ASP A C 1
ATOM 762 O O . ASP A 1 103 ? -14.198 36.345 4.162 1.00 57.06 103 ASP A O 1
ATOM 766 N N . GLU A 1 104 ? -15.534 38.047 4.775 1.00 58.19 104 GLU A N 1
ATOM 767 C CA . GLU A 1 104 ? -16.781 37.526 4.224 1.00 58.19 104 GLU A CA 1
ATOM 768 C C . GLU A 1 104 ? -16.836 37.828 2.717 1.00 58.19 104 GLU A C 1
ATOM 770 O O . GLU A 1 104 ? -17.226 38.922 2.310 1.00 58.19 104 GLU A O 1
ATOM 775 N N . ASP A 1 105 ? -16.467 36.858 1.876 1.00 57.84 105 ASP A N 1
ATOM 776 C CA . ASP A 1 105 ? -16.824 36.866 0.451 1.00 57.84 105 ASP A CA 1
ATOM 777 C C . ASP A 1 105 ? -18.127 36.075 0.263 1.00 57.84 105 ASP A C 1
ATOM 779 O O . ASP A 1 105 ? -18.148 34.843 0.194 1.00 57.84 105 ASP A O 1
ATOM 783 N N . SER A 1 106 ? -19.245 36.805 0.275 1.00 54.75 106 SER A N 1
ATOM 784 C CA . SER A 1 106 ? -20.582 36.283 -0.018 1.00 54.75 106 SER A CA 1
ATOM 785 C C . SER A 1 106 ? -20.718 35.994 -1.514 1.00 54.75 106 SER A C 1
ATOM 787 O O . SER A 1 106 ? -21.133 36.848 -2.296 1.00 54.75 106 SER A O 1
ATOM 789 N N . GLY A 1 107 ? -20.393 34.762 -1.902 1.00 54.34 107 GLY A N 1
ATOM 790 C CA . GLY A 1 107 ? -20.809 34.176 -3.172 1.00 54.34 107 GLY A CA 1
ATOM 791 C C . GLY A 1 107 ? -22.253 33.682 -3.087 1.00 54.34 107 GLY A C 1
ATOM 792 O O . GLY A 1 107 ? -22.517 32.592 -2.586 1.00 54.34 107 GLY A O 1
ATOM 793 N N . GLU A 1 108 ? -23.182 34.501 -3.568 1.00 54.31 108 GLU A N 1
ATOM 794 C CA . GLU A 1 108 ? -24.595 34.175 -3.769 1.00 54.31 108 GLU A CA 1
ATOM 795 C C . GLU A 1 108 ? -24.715 33.067 -4.834 1.00 54.31 108 GLU A C 1
ATOM 797 O O . GLU A 1 108 ? -24.392 33.283 -6.002 1.00 54.31 108 GLU A O 1
ATOM 802 N N . ALA A 1 109 ? -25.115 31.859 -4.426 1.00 51.91 109 ALA A N 1
ATOM 803 C CA . ALA A 1 109 ? -25.381 30.741 -5.328 1.00 51.91 109 ALA A CA 1
ATOM 804 C C . ALA A 1 109 ? -26.895 30.514 -5.442 1.00 51.91 109 ALA A C 1
ATOM 806 O O . ALA A 1 109 ? -27.578 30.297 -4.439 1.00 51.91 109 ALA A O 1
ATOM 807 N N . ASP A 1 110 ? -27.389 30.579 -6.680 1.00 59.69 110 ASP A N 1
ATOM 808 C CA . ASP A 1 110 ? -28.770 30.324 -7.093 1.00 59.69 110 ASP A CA 1
ATOM 809 C C . ASP A 1 110 ? -29.349 29.011 -6.518 1.00 59.69 110 ASP A C 1
ATOM 811 O O . ASP A 1 110 ? -28.665 27.980 -6.502 1.00 59.69 110 ASP A O 1
ATOM 815 N N . PRO A 1 111 ? -30.633 28.989 -6.113 1.00 57.97 111 PRO A N 1
ATOM 816 C CA . PRO A 1 111 ? -31.318 27.759 -5.745 1.00 57.97 111 PRO A CA 1
ATOM 817 C C . PRO A 1 111 ? -31.674 26.964 -7.008 1.00 57.97 111 PRO A C 1
ATOM 819 O O . PRO A 1 111 ? -32.576 27.328 -7.762 1.00 57.97 111 PRO A O 1
ATOM 822 N N . VAL A 1 112 ? -30.973 25.853 -7.233 1.00 59.06 112 VAL A N 1
ATOM 823 C CA . VAL A 1 112 ? -31.322 24.888 -8.282 1.00 59.06 112 VAL A CA 1
ATOM 824 C C . VAL A 1 112 ? -32.521 24.065 -7.800 1.00 59.06 112 VAL A C 1
ATOM 826 O O . VAL A 1 112 ? -32.434 23.360 -6.794 1.00 59.06 112 VAL A O 1
ATOM 829 N N . GLU A 1 113 ? -33.650 24.204 -8.497 1.00 58.94 113 GLU A N 1
ATOM 830 C CA . GLU A 1 113 ? -34.875 23.419 -8.312 1.00 5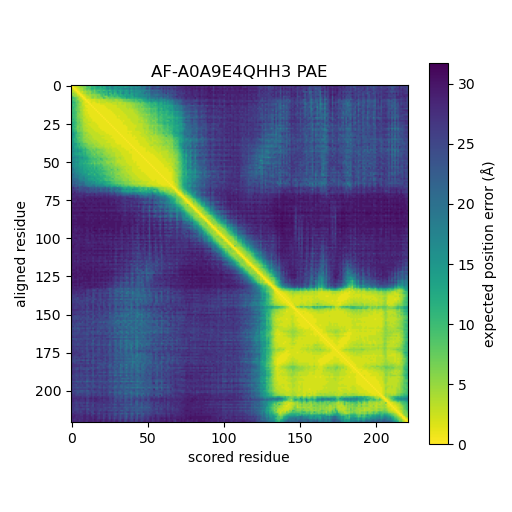8.94 113 GLU A CA 1
ATOM 831 C C . GLU A 1 113 ? -34.571 21.914 -8.317 1.00 58.94 113 GLU A C 1
ATOM 833 O O . GLU A 1 113 ? -33.987 21.377 -9.259 1.00 58.94 113 GLU A O 1
ATOM 838 N N . ALA A 1 114 ? -34.978 21.232 -7.247 1.00 51.72 114 ALA A N 1
ATOM 839 C CA . ALA A 1 114 ? -34.903 19.786 -7.132 1.00 51.72 114 ALA A CA 1
ATOM 840 C C . ALA A 1 114 ? -35.997 19.142 -7.999 1.00 51.72 114 ALA A C 1
ATOM 842 O O . ALA A 1 114 ? -37.177 19.190 -7.650 1.00 51.72 114 A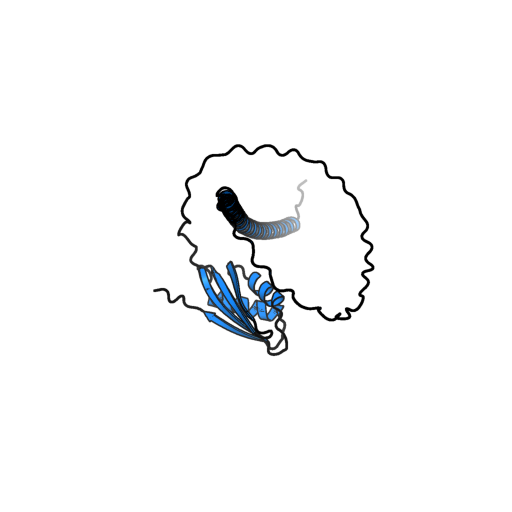LA A O 1
ATOM 843 N N . GLU A 1 115 ? -35.607 18.539 -9.124 1.00 50.47 115 GLU A N 1
ATOM 844 C CA . GLU A 1 115 ? -36.469 17.620 -9.867 1.00 50.47 115 GLU A CA 1
ATOM 845 C C . GLU A 1 115 ? -36.586 16.272 -9.134 1.00 50.47 115 GLU A C 1
ATOM 847 O O . GLU A 1 115 ? -35.606 15.689 -8.670 1.00 50.47 115 GLU A O 1
ATOM 852 N N . ASP A 1 116 ? -37.826 15.803 -9.045 1.00 59.81 116 ASP A N 1
ATOM 853 C CA . ASP A 1 116 ? -38.311 14.598 -8.372 1.00 59.81 116 ASP A CA 1
ATOM 854 C C . ASP A 1 116 ? -37.795 13.313 -9.074 1.00 59.81 116 ASP A C 1
ATOM 856 O O . ASP A 1 116 ? -38.146 13.071 -10.239 1.00 59.81 116 ASP A O 1
ATOM 860 N N . PRO A 1 117 ? -36.963 12.457 -8.440 1.00 59.91 117 PRO A N 1
ATOM 861 C CA . PRO A 1 117 ? -36.498 11.230 -9.072 1.00 59.91 117 PRO A CA 1
ATOM 862 C C . PRO A 1 117 ? -37.570 10.134 -9.005 1.00 59.91 117 PRO A C 1
ATOM 864 O O . PRO A 1 117 ? -37.857 9.526 -7.975 1.00 59.91 117 PRO A O 1
ATOM 867 N N . LYS A 1 118 ? -38.135 9.859 -10.180 1.00 58.97 118 LYS A N 1
ATOM 868 C CA . LYS A 1 118 ? -38.983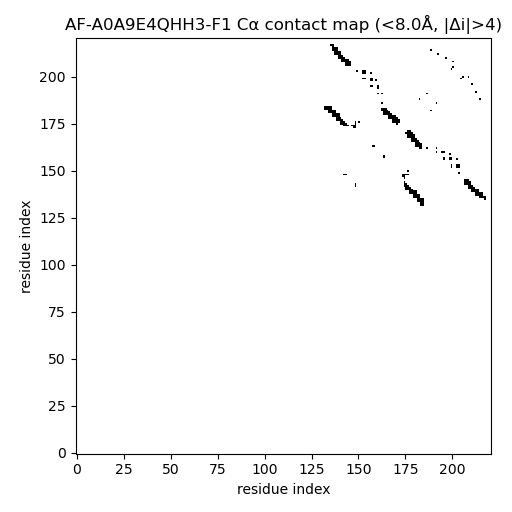 8.711 -10.515 1.00 58.97 118 LYS A CA 1
ATOM 869 C C . LYS A 1 118 ? -38.353 7.384 -10.026 1.00 58.97 118 LYS A C 1
ATOM 871 O O . LYS A 1 118 ? -37.176 7.154 -10.300 1.00 58.97 118 LYS A O 1
ATOM 876 N N . PRO A 1 119 ? -39.104 6.479 -9.368 1.00 54.81 119 PRO A N 1
ATOM 877 C CA . PRO A 1 119 ? -38.557 5.218 -8.873 1.00 54.81 119 PRO A CA 1
ATOM 878 C C . PRO A 1 119 ? -38.309 4.257 -10.042 1.00 54.81 119 PRO A C 1
ATOM 880 O O . PRO A 1 119 ? -39.256 3.747 -10.645 1.00 54.81 119 PRO A O 1
ATOM 883 N N . GLU A 1 120 ? -37.039 4.032 -10.380 1.00 53.03 120 GLU A N 1
ATOM 884 C CA . GLU A 1 120 ? -36.629 2.980 -11.311 1.00 53.03 120 GLU A CA 1
ATOM 885 C C . GLU A 1 120 ? -36.517 1.621 -10.614 1.00 53.03 120 GLU A C 1
ATOM 887 O O . GLU A 1 120 ? -36.206 1.496 -9.429 1.00 53.03 120 GLU A O 1
ATOM 892 N N . GLU A 1 121 ? -36.861 0.607 -11.398 1.00 50.28 121 GLU A N 1
ATOM 893 C CA . GLU A 1 121 ? -37.167 -0.760 -11.021 1.00 50.28 121 GLU A CA 1
ATOM 894 C C . GLU A 1 121 ? -36.061 -1.461 -10.223 1.00 50.28 121 GLU A C 1
ATOM 896 O O . GLU A 1 121 ? -34.865 -1.368 -10.490 1.00 50.28 121 GLU A O 1
ATOM 901 N N . THR A 1 122 ? -36.516 -2.229 -9.238 1.00 45.47 122 THR A N 1
ATOM 902 C CA . THR A 1 122 ? -35.737 -3.147 -8.415 1.00 45.47 122 THR A CA 1
ATOM 903 C C . THR A 1 122 ? -35.022 -4.177 -9.291 1.00 45.47 122 THR A C 1
ATOM 905 O O . THR A 1 122 ? -35.623 -5.159 -9.730 1.00 45.47 122 THR A O 1
ATOM 908 N N . TYR A 1 123 ? -33.725 -3.987 -9.523 1.00 48.22 123 TYR A N 1
ATOM 909 C CA . TYR A 1 123 ? -32.881 -5.052 -10.053 1.00 48.22 123 TYR A CA 1
ATOM 910 C C . TYR A 1 123 ? -32.683 -6.132 -8.978 1.00 48.22 123 TYR A C 1
ATOM 912 O O . TYR A 1 123 ? -32.536 -5.808 -7.795 1.00 48.22 123 TYR A O 1
ATOM 920 N N . PRO A 1 124 ? -32.700 -7.422 -9.355 1.00 50.12 124 PRO A N 1
ATOM 921 C CA . PRO A 1 124 ? -32.500 -8.506 -8.411 1.00 50.12 124 PRO A CA 1
ATOM 922 C C . PRO A 1 124 ? -31.102 -8.400 -7.797 1.00 50.12 124 PRO A C 1
ATOM 924 O O . PRO A 1 124 ? -30.104 -8.338 -8.511 1.00 50.12 124 PRO A O 1
ATOM 927 N N . ILE A 1 125 ? -31.073 -8.395 -6.465 1.00 52.72 125 ILE A N 1
ATOM 928 C CA . ILE A 1 125 ? -29.898 -8.529 -5.603 1.00 52.72 125 ILE A CA 1
ATOM 929 C C . ILE A 1 125 ? -29.064 -9.708 -6.123 1.00 52.72 125 ILE A C 1
ATOM 931 O O . ILE A 1 125 ? -29.410 -10.869 -5.892 1.00 52.72 125 ILE A O 1
ATOM 935 N N . GLN A 1 126 ? -27.991 -9.428 -6.864 1.00 43.41 126 GLN A N 1
ATOM 936 C CA . GLN A 1 126 ? -26.950 -10.421 -7.086 1.00 43.41 126 GLN A CA 1
ATOM 937 C C . GLN A 1 126 ? -26.192 -10.533 -5.770 1.00 43.41 126 GLN A C 1
ATOM 939 O O . GLN A 1 126 ? -25.606 -9.565 -5.292 1.00 43.41 126 GLN A O 1
ATOM 944 N N . ALA A 1 127 ? -26.290 -11.707 -5.146 1.00 46.59 127 ALA A N 1
ATOM 945 C CA . ALA A 1 127 ? -25.465 -12.065 -4.006 1.00 46.59 127 ALA A CA 1
ATOM 946 C C . ALA A 1 127 ? -23.988 -11.779 -4.341 1.00 46.59 127 ALA A C 1
ATOM 948 O O . ALA A 1 127 ? -23.599 -12.011 -5.489 1.00 46.59 127 ALA A O 1
ATOM 949 N N . PRO A 1 128 ? -23.187 -11.282 -3.378 1.00 52.19 128 PRO A N 1
ATOM 950 C CA . PRO A 1 128 ? -21.777 -10.981 -3.594 1.00 52.19 128 PRO A CA 1
ATOM 951 C C . PRO A 1 128 ? -21.105 -12.193 -4.232 1.00 52.19 128 PRO A C 1
ATOM 953 O O . PRO A 1 128 ? -21.189 -13.304 -3.705 1.00 52.19 128 PRO A O 1
ATOM 956 N N . ASP A 1 129 ? -20.519 -11.977 -5.406 1.00 42.81 129 ASP A N 1
ATOM 957 C CA . ASP A 1 129 ? -19.880 -13.021 -6.193 1.00 42.81 129 ASP A CA 1
ATOM 958 C C . ASP A 1 129 ? -18.768 -13.658 -5.330 1.00 42.81 129 ASP A C 1
ATOM 960 O O . ASP A 1 129 ? -17.810 -12.970 -4.966 1.00 42.81 129 ASP A O 1
ATOM 964 N N . PRO A 1 130 ? -18.865 -14.949 -4.948 1.00 50.97 130 PRO A N 1
ATOM 965 C CA . PRO A 1 130 ? -17.860 -15.626 -4.128 1.00 50.97 130 PRO A CA 1
ATOM 966 C C . PRO A 1 130 ? -16.565 -15.901 -4.903 1.00 50.97 130 PRO A C 1
ATOM 968 O O . PRO A 1 130 ? -15.649 -16.521 -4.368 1.00 50.97 130 PRO A O 1
ATOM 971 N N . SER A 1 131 ? -16.437 -15.380 -6.126 1.00 45.97 131 SER A N 1
ATOM 972 C CA . SER A 1 131 ? -15.170 -15.196 -6.839 1.00 45.97 131 SER A CA 1
ATOM 973 C C . SER A 1 131 ? -14.288 -14.117 -6.183 1.00 45.97 131 SER A C 1
ATOM 975 O O . SER A 1 131 ? -13.555 -13.400 -6.870 1.00 45.97 131 SER A O 1
ATOM 977 N N . ALA A 1 132 ? -14.382 -13.979 -4.853 1.00 53.44 132 ALA A N 1
ATOM 978 C CA . ALA A 1 132 ? -13.493 -13.202 -4.017 1.00 53.44 132 ALA A CA 1
ATOM 979 C C . ALA A 1 132 ? -12.071 -13.592 -4.404 1.00 53.44 132 ALA A C 1
ATOM 981 O O . ALA A 1 132 ? -11.662 -14.742 -4.233 1.00 53.44 132 ALA A O 1
ATOM 982 N N . LYS A 1 133 ? -11.359 -12.637 -5.011 1.00 59.09 133 LYS A N 1
ATOM 983 C CA . LYS A 1 133 ? -9.936 -12.757 -5.313 1.00 59.09 133 LYS A CA 1
ATOM 984 C C . LYS A 1 133 ? -9.280 -13.318 -4.063 1.00 59.09 133 LYS A C 1
ATOM 986 O O . LYS A 1 133 ? -9.326 -12.668 -3.021 1.00 59.09 133 LYS A O 1
ATOM 991 N N . THR A 1 134 ? -8.734 -14.525 -4.171 1.00 67.81 134 THR A N 1
ATOM 992 C CA . THR A 1 134 ? -7.866 -15.090 -3.150 1.00 67.81 134 THR A CA 1
ATOM 993 C C . THR A 1 134 ? -6.828 -14.012 -2.861 1.00 67.81 134 THR A C 1
ATOM 995 O O . THR A 1 134 ? -6.137 -13.530 -3.757 1.00 67.81 134 THR A O 1
ATOM 998 N N . SER A 1 135 ? -6.841 -13.487 -1.647 1.00 83.31 135 SER A N 1
ATOM 999 C CA . SER A 1 135 ? -5.871 -12.515 -1.171 1.00 83.31 135 SER A CA 1
ATOM 1000 C C . SER A 1 135 ? -5.139 -13.187 -0.031 1.00 83.31 135 SER A C 1
ATOM 1002 O O . SER A 1 135 ? -5.749 -13.868 0.793 1.00 83.31 135 SER A O 1
ATOM 1004 N N . ARG A 1 136 ? -3.812 -13.079 -0.031 1.00 88.12 136 ARG A N 1
ATOM 1005 C CA . ARG A 1 136 ? -2.997 -13.643 1.046 1.00 88.12 136 ARG A CA 1
ATOM 1006 C C . ARG A 1 136 ? -2.732 -12.562 2.070 1.00 88.12 136 ARG A C 1
ATOM 1008 O O . ARG A 1 136 ? -2.497 -11.408 1.707 1.00 88.12 136 ARG A O 1
ATOM 1015 N N . CYS A 1 137 ? -2.753 -12.942 3.336 1.00 90.88 137 CYS A N 1
ATOM 1016 C CA . CYS A 1 137 ? -2.410 -12.050 4.423 1.00 90.88 137 CYS A CA 1
ATOM 1017 C C . CYS A 1 137 ? -0.905 -12.101 4.731 1.00 90.88 137 CYS A C 1
ATOM 1019 O O . CYS A 1 137 ? -0.320 -13.176 4.855 1.00 90.88 137 CYS A O 1
ATOM 1021 N N . LEU A 1 138 ? -0.280 -10.937 4.913 1.00 91.81 138 LEU A N 1
ATOM 1022 C CA . LEU A 1 138 ? 1.050 -10.802 5.502 1.00 91.81 138 LEU A CA 1
ATOM 1023 C C . LEU A 1 138 ? 0.981 -9.956 6.766 1.00 91.81 138 LEU A C 1
ATOM 1025 O O . LEU A 1 138 ? 0.284 -8.941 6.814 1.00 91.81 138 LEU A O 1
ATOM 1029 N N . ARG A 1 139 ? 1.782 -10.318 7.765 1.00 94.38 139 ARG A N 1
ATOM 1030 C CA . ARG A 1 139 ? 1.969 -9.510 8.964 1.00 94.38 139 ARG A CA 1
ATOM 1031 C C . ARG A 1 139 ? 3.334 -8.837 8.917 1.00 94.38 139 ARG A C 1
ATOM 1033 O O . ARG A 1 139 ? 4.375 -9.489 8.901 1.00 94.38 139 ARG A O 1
ATOM 1040 N N . LEU A 1 140 ? 3.329 -7.512 8.906 1.00 93.75 140 LEU A N 1
ATOM 1041 C CA . LEU A 1 140 ? 4.527 -6.682 8.925 1.00 93.75 140 LEU A CA 1
ATOM 1042 C C . LEU A 1 140 ? 4.676 -6.061 10.312 1.00 93.75 140 LEU A C 1
ATOM 1044 O O . LEU A 1 140 ? 3.797 -5.337 10.767 1.00 93.75 140 LEU A O 1
ATOM 1048 N N . ALA A 1 141 ? 5.800 -6.308 10.972 1.00 94.44 141 ALA A N 1
ATOM 1049 C CA . ALA A 1 141 ? 6.194 -5.619 12.189 1.00 94.44 141 ALA A CA 1
ATOM 1050 C C . ALA A 1 141 ? 7.398 -4.713 11.893 1.00 94.44 141 ALA A C 1
ATOM 1052 O O . ALA A 1 141 ? 8.466 -5.152 11.461 1.00 94.44 141 ALA A O 1
ATOM 1053 N N . VAL A 1 142 ? 7.208 -3.417 12.122 1.00 92.81 142 VAL A N 1
ATOM 1054 C CA . VAL A 1 142 ? 8.227 -2.383 11.939 1.00 92.81 142 VAL A CA 1
ATOM 1055 C C . VAL A 1 142 ? 8.582 -1.840 13.304 1.00 92.81 142 VAL A C 1
ATOM 1057 O O . VAL A 1 142 ? 7.698 -1.366 14.006 1.00 92.81 142 VAL A O 1
ATOM 1060 N N . SER A 1 143 ? 9.858 -1.872 13.679 1.00 93.25 143 SER A N 1
ATOM 1061 C CA . SER A 1 143 ? 10.325 -1.285 14.935 1.00 93.25 143 SER A CA 1
ATOM 1062 C C . SER A 1 143 ? 11.490 -0.329 14.700 1.00 93.25 143 SER A C 1
ATOM 1064 O O . SER A 1 143 ? 12.460 -0.645 14.014 1.00 93.25 143 SER A O 1
ATOM 1066 N N . SER A 1 144 ? 11.389 0.871 15.262 1.00 91.50 144 SER A N 1
ATOM 1067 C CA . SER A 1 144 ? 12.424 1.900 15.221 1.00 91.50 144 SER A CA 1
ATOM 1068 C C . SER A 1 144 ? 13.227 1.885 16.519 1.00 91.50 144 SER A C 1
ATOM 1070 O O . SER A 1 144 ? 12.677 2.041 17.613 1.00 91.50 144 SER A O 1
ATOM 1072 N N . LYS A 1 145 ? 14.555 1.742 16.420 1.00 89.69 145 LYS A N 1
ATOM 1073 C CA . LYS A 1 145 ? 15.460 1.898 17.574 1.00 89.69 145 LYS A CA 1
ATOM 1074 C C . LYS A 1 145 ? 15.710 3.372 17.881 1.00 89.69 145 LYS A C 1
ATOM 1076 O O . LYS A 1 145 ? 15.904 3.743 19.039 1.00 89.69 145 LYS A O 1
ATOM 1081 N N . SER A 1 146 ? 15.684 4.217 16.851 1.00 83.88 146 SER A N 1
ATOM 1082 C CA . SER A 1 146 ? 16.001 5.641 16.927 1.00 83.88 146 SER A CA 1
ATOM 1083 C C . SER A 1 146 ? 14.733 6.501 16.880 1.00 83.88 146 SER A C 1
ATOM 1085 O O . SER A 1 146 ? 14.395 7.075 15.847 1.00 83.88 146 SER A O 1
ATOM 1087 N N . GLY A 1 147 ? 14.039 6.612 18.013 1.00 87.50 147 GLY A N 1
ATOM 1088 C CA . GLY A 1 147 ? 12.910 7.537 18.180 1.00 87.50 147 GLY A CA 1
ATOM 1089 C C . GLY A 1 147 ? 11.569 7.020 17.656 1.00 87.50 147 GLY A C 1
ATOM 1090 O O . GLY A 1 147 ? 11.404 5.824 17.419 1.00 87.50 147 GLY A O 1
ATOM 1091 N N . ASN A 1 148 ? 10.601 7.933 17.538 1.00 91.56 148 ASN A N 1
ATOM 1092 C CA . ASN A 1 148 ? 9.240 7.594 17.129 1.00 91.56 148 ASN A CA 1
ATOM 1093 C C . ASN A 1 148 ? 9.193 7.207 15.647 1.00 91.56 148 ASN A C 1
ATOM 1095 O O . ASN A 1 148 ? 9.864 7.822 14.816 1.00 91.56 148 ASN A O 1
ATOM 1099 N N . LEU A 1 149 ? 8.401 6.188 15.338 1.00 92.31 149 LEU A N 1
ATOM 1100 C CA . LEU A 1 149 ? 8.181 5.709 13.983 1.00 92.31 149 LEU A CA 1
ATOM 1101 C C . LEU A 1 149 ? 7.188 6.635 13.270 1.00 92.31 149 LEU A C 1
ATOM 1103 O O . LEU A 1 149 ? 6.113 6.915 13.796 1.00 92.31 149 LEU A O 1
ATOM 1107 N N . ASP A 1 150 ? 7.535 7.110 12.075 1.00 92.81 150 ASP A N 1
ATOM 1108 C CA . ASP A 1 150 ? 6.603 7.901 11.274 1.00 92.81 150 ASP A CA 1
ATOM 1109 C C . ASP A 1 150 ? 5.665 6.969 10.499 1.00 92.81 150 ASP A C 1
ATOM 1111 O O . ASP A 1 150 ? 6.038 6.369 9.491 1.00 92.81 150 ASP A O 1
ATOM 1115 N N . LEU A 1 151 ? 4.431 6.838 10.988 1.00 93.19 151 LEU A N 1
ATOM 1116 C CA . LEU A 1 151 ? 3.412 6.001 10.357 1.00 93.19 151 LEU A CA 1
ATOM 1117 C C . LEU A 1 151 ? 3.051 6.464 8.942 1.00 93.19 151 LEU A C 1
ATOM 1119 O O . LEU A 1 151 ? 2.661 5.628 8.134 1.00 93.19 151 LEU A O 1
ATOM 1123 N N . LYS A 1 152 ? 3.193 7.758 8.620 1.00 93.44 152 LYS A N 1
ATOM 1124 C CA . LYS A 1 152 ? 2.901 8.256 7.268 1.00 93.44 152 LYS A CA 1
ATOM 1125 C C . LYS A 1 152 ? 3.945 7.781 6.267 1.00 93.44 152 LYS A C 1
ATOM 1127 O O . LYS A 1 152 ? 3.588 7.398 5.158 1.00 93.44 152 LYS A O 1
ATOM 1132 N N . GLU A 1 153 ? 5.219 7.773 6.661 1.00 93.12 153 GLU A N 1
ATOM 1133 C CA . GLU A 1 153 ? 6.296 7.226 5.827 1.00 93.12 153 GLU A CA 1
ATOM 1134 C C . GLU A 1 153 ? 6.121 5.714 5.636 1.00 93.12 153 GLU A C 1
ATOM 1136 O O . GLU A 1 153 ? 6.274 5.217 4.520 1.00 93.12 153 GLU A O 1
ATOM 1141 N N . VAL A 1 154 ? 5.751 4.984 6.698 1.00 93.69 154 VAL A N 1
ATOM 1142 C CA . VAL A 1 154 ? 5.471 3.538 6.621 1.00 93.69 154 VAL A CA 1
ATOM 1143 C C . VAL A 1 154 ? 4.320 3.259 5.655 1.00 93.69 154 VAL A C 1
ATOM 1145 O O . VAL A 1 154 ? 4.484 2.446 4.748 1.00 93.69 154 VAL A O 1
ATOM 1148 N N . ASP A 1 155 ? 3.188 3.945 5.813 1.00 93.38 155 ASP A N 1
ATOM 1149 C CA . ASP A 1 155 ? 2.006 3.765 4.965 1.00 93.38 155 ASP A CA 1
ATOM 1150 C C . ASP A 1 155 ? 2.297 4.113 3.497 1.00 93.38 155 ASP A C 1
ATOM 1152 O O . ASP A 1 155 ? 2.014 3.321 2.598 1.00 93.38 155 ASP A O 1
ATOM 1156 N N . SER A 1 156 ? 2.983 5.235 3.243 1.00 92.38 156 SER A N 1
ATOM 1157 C CA . SER A 1 156 ? 3.409 5.615 1.890 1.00 92.38 156 SER A CA 1
ATOM 1158 C C . SER A 1 156 ? 4.324 4.559 1.260 1.00 92.38 156 SER A C 1
ATOM 1160 O O . SER A 1 156 ? 4.137 4.197 0.102 1.00 92.38 156 SER A O 1
ATOM 1162 N N . SER A 1 157 ? 5.278 4.016 2.023 1.00 93.50 157 SER A N 1
ATOM 1163 C CA . SER A 1 157 ? 6.212 2.987 1.534 1.00 93.50 157 SER A CA 1
ATOM 1164 C C . SER A 1 157 ? 5.511 1.685 1.154 1.00 93.50 157 SER A C 1
ATOM 1166 O O . SER A 1 157 ? 5.939 0.991 0.230 1.00 93.50 157 SER A O 1
ATOM 1168 N N . VAL A 1 158 ? 4.465 1.327 1.902 1.00 94.38 158 VAL A N 1
ATOM 1169 C CA . VAL A 1 158 ? 3.674 0.117 1.674 1.00 94.38 158 VAL A CA 1
ATOM 1170 C C . VAL A 1 158 ? 2.768 0.294 0.454 1.00 94.38 158 VAL A C 1
ATOM 1172 O O . VAL A 1 158 ? 2.748 -0.584 -0.409 1.00 94.38 158 VAL A O 1
ATOM 1175 N N . ASN A 1 159 ? 2.092 1.441 0.342 1.00 91.50 159 ASN A 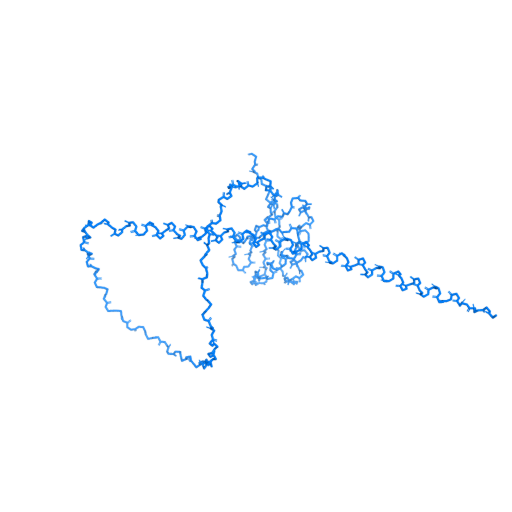N 1
ATOM 1176 C CA . ASN A 1 159 ? 1.179 1.753 -0.763 1.00 91.50 159 ASN A CA 1
ATOM 1177 C C . ASN A 1 159 ? 1.887 1.919 -2.120 1.00 91.50 159 ASN A C 1
ATOM 1179 O O . ASN A 1 159 ? 1.255 1.809 -3.169 1.00 91.50 159 ASN A O 1
ATOM 1183 N N . GLU A 1 160 ? 3.204 2.129 -2.133 1.00 93.62 160 GLU A N 1
ATOM 1184 C CA . GLU A 1 160 ? 4.002 2.115 -3.365 1.00 93.62 160 GLU A CA 1
ATOM 1185 C C . GLU A 1 160 ? 4.133 0.723 -4.001 1.00 93.62 160 GLU A C 1
ATOM 1187 O O . GLU A 1 160 ? 4.461 0.616 -5.186 1.00 93.62 160 GLU A O 1
ATOM 1192 N N . ASN A 1 161 ? 3.891 -0.357 -3.249 1.00 94.62 161 ASN A N 1
ATOM 1193 C CA . ASN A 1 161 ? 3.992 -1.706 -3.787 1.00 94.62 161 ASN A CA 1
ATOM 1194 C C . ASN A 1 161 ? 2.670 -2.121 -4.464 1.00 94.62 161 ASN A C 1
ATOM 1196 O O . ASN A 1 161 ? 1.688 -2.371 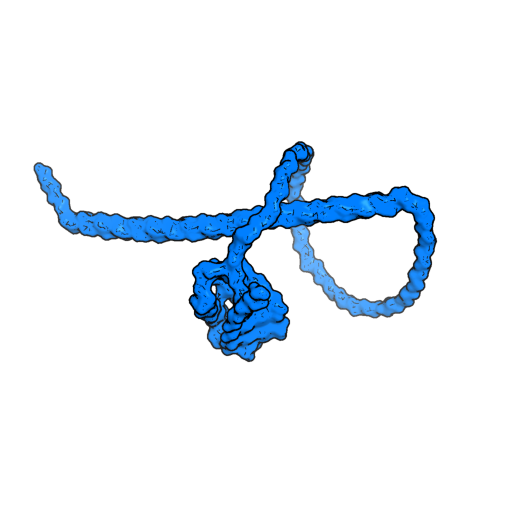-3.767 1.00 94.62 161 ASN A O 1
ATOM 1200 N N . PRO A 1 162 ? 2.633 -2.308 -5.801 1.00 92.50 162 PRO A N 1
ATOM 1201 C CA . PRO A 1 162 ? 1.396 -2.614 -6.532 1.00 92.50 162 PRO A CA 1
ATOM 1202 C C . PRO A 1 162 ? 0.801 -3.991 -6.199 1.00 92.50 162 PRO A C 1
ATOM 1204 O O . PRO A 1 162 ? -0.296 -4.317 -6.649 1.00 92.50 162 PRO A O 1
ATOM 1207 N N . SER A 1 163 ? 1.539 -4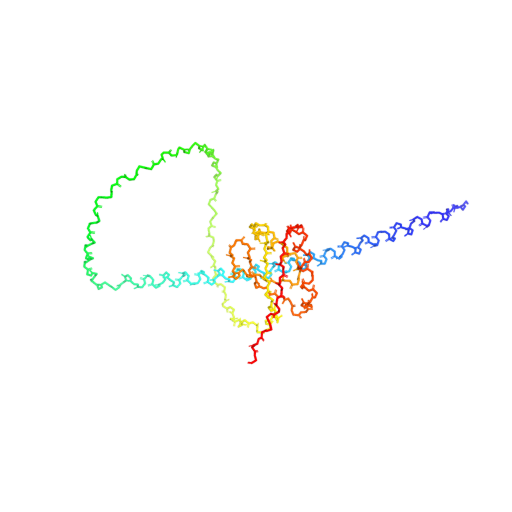.826 -5.466 1.00 94.50 163 SER A N 1
ATOM 1208 C CA . SER A 1 163 ? 1.070 -6.141 -5.029 1.00 94.50 163 SER A CA 1
ATOM 1209 C C . SER A 1 163 ? 0.212 -6.069 -3.768 1.00 94.50 163 SER A C 1
ATOM 1211 O O . SER A 1 163 ? -0.504 -7.029 -3.484 1.00 94.50 163 SER A O 1
ATOM 1213 N N . VAL A 1 164 ? 0.296 -4.966 -3.016 1.00 94.19 164 VAL A N 1
ATOM 1214 C CA . VAL A 1 164 ? -0.505 -4.719 -1.815 1.00 94.19 164 VAL A CA 1
ATOM 1215 C C . VAL A 1 164 ? -1.856 -4.152 -2.248 1.00 94.19 164 VAL A C 1
ATOM 1217 O O . VAL A 1 164 ? -1.928 -3.170 -2.980 1.00 94.19 164 VAL A O 1
ATOM 1220 N N . ILE A 1 165 ? -2.927 -4.824 -1.837 1.00 92.75 165 ILE A N 1
ATOM 1221 C CA . ILE A 1 165 ? -4.317 -4.469 -2.138 1.00 92.75 165 ILE A CA 1
ATOM 1222 C C . ILE A 1 165 ? -4.872 -3.563 -1.043 1.00 92.75 165 ILE A C 1
ATOM 1224 O O . ILE A 1 165 ? -5.538 -2.579 -1.350 1.00 92.75 165 ILE A O 1
ATOM 1228 N N . ASP A 1 166 ? -4.617 -3.925 0.215 1.00 92.00 166 ASP A N 1
ATOM 1229 C CA . ASP A 1 166 ? -5.143 -3.227 1.386 1.00 92.00 166 ASP A CA 1
ATOM 1230 C C . ASP A 1 166 ? -4.188 -3.358 2.583 1.00 92.00 166 ASP A C 1
ATOM 1232 O O . ASP A 1 166 ? -3.355 -4.275 2.639 1.00 92.00 166 ASP A O 1
ATOM 1236 N N . VAL A 1 167 ? -4.314 -2.440 3.543 1.00 94.19 167 VAL A N 1
ATOM 1237 C CA . VAL A 1 167 ? -3.458 -2.317 4.726 1.00 94.19 167 VAL A CA 1
ATOM 1238 C C . VAL A 1 167 ? -4.300 -1.954 5.945 1.00 94.19 167 VAL A C 1
ATOM 1240 O O . VAL A 1 167 ? -5.030 -0.968 5.948 1.00 94.19 167 VAL A O 1
ATOM 1243 N N . ALA A 1 168 ? -4.135 -2.700 7.035 1.00 94.44 168 ALA A N 1
ATOM 1244 C CA . ALA A 1 168 ? -4.724 -2.372 8.326 1.00 94.44 168 ALA A CA 1
ATOM 1245 C C . ALA A 1 168 ? -3.645 -2.263 9.403 1.00 94.44 168 ALA A C 1
ATOM 1247 O O . ALA A 1 168 ? -2.843 -3.176 9.604 1.00 94.44 168 ALA A O 1
ATOM 1248 N N . LEU A 1 169 ? -3.655 -1.159 10.147 1.00 95.50 169 LEU A N 1
ATOM 1249 C CA . LEU A 1 169 ? -2.834 -1.005 11.343 1.00 95.50 169 LEU A CA 1
ATOM 1250 C C . LEU A 1 169 ? -3.446 -1.828 12.487 1.00 95.50 169 LEU A C 1
ATOM 1252 O O . LEU A 1 169 ? -4.587 -1.590 12.878 1.00 95.50 169 LEU A O 1
ATOM 1256 N N . LEU A 1 170 ? -2.693 -2.792 13.016 1.00 94.88 170 LEU A N 1
ATOM 1257 C CA . LEU A 1 170 ? -3.125 -3.642 14.129 1.00 94.88 170 LEU A CA 1
ATOM 1258 C C . LEU A 1 170 ? -2.734 -3.058 15.484 1.00 94.88 170 LEU A C 1
ATOM 1260 O O . LEU A 1 170 ? -3.530 -3.084 16.418 1.00 94.88 170 LEU A O 1
ATOM 1264 N N . ASP A 1 171 ? -1.497 -2.578 15.595 1.00 95.56 171 ASP A N 1
ATOM 1265 C CA . ASP A 1 171 ? -0.945 -2.074 16.849 1.00 95.56 171 ASP A CA 1
ATOM 1266 C C . ASP A 1 171 ? 0.104 -0.993 16.587 1.00 95.56 171 ASP A C 1
ATOM 1268 O O . ASP A 1 171 ? 0.808 -1.039 15.572 1.00 95.56 171 ASP A O 1
ATOM 1272 N N . TYR A 1 172 ? 0.203 -0.031 17.503 1.00 96.50 172 TYR A N 1
ATOM 1273 C CA . TYR A 1 172 ? 1.182 1.047 17.462 1.00 96.50 172 TYR A CA 1
ATOM 1274 C C . TYR A 1 172 ? 1.492 1.582 18.863 1.00 96.50 172 TYR A C 1
ATOM 1276 O O . TYR A 1 172 ? 0.624 2.145 19.530 1.00 96.50 172 TYR A O 1
ATOM 1284 N N . ASP A 1 173 ? 2.757 1.482 19.275 1.00 94.62 173 ASP A N 1
ATOM 1285 C CA . ASP A 1 173 ? 3.229 1.937 20.593 1.00 94.62 173 ASP A CA 1
ATOM 1286 C C . ASP A 1 173 ? 4.070 3.233 20.537 1.00 94.62 173 ASP A C 1
ATOM 1288 O O . ASP A 1 173 ? 4.615 3.685 21.548 1.00 94.62 173 ASP A O 1
ATOM 1292 N N . GLY A 1 174 ? 4.204 3.839 19.352 1.00 93.69 174 GLY A N 1
ATOM 1293 C CA . GLY A 1 174 ? 5.075 4.989 19.101 1.00 93.69 174 GLY A CA 1
ATOM 1294 C C . GLY A 1 174 ? 6.413 4.634 18.448 1.00 93.69 174 GLY A C 1
ATOM 1295 O O . GLY A 1 174 ? 6.946 5.436 17.684 1.00 93.69 174 GLY A O 1
ATOM 1296 N N . ARG A 1 175 ? 6.969 3.448 18.714 1.00 93.12 175 ARG A N 1
ATOM 1297 C CA . ARG A 1 175 ? 8.268 2.985 18.183 1.00 93.12 175 ARG A CA 1
ATOM 1298 C C . ARG A 1 175 ? 8.134 1.764 17.289 1.00 93.12 175 ARG A C 1
ATOM 1300 O O . ARG A 1 175 ? 8.928 1.596 16.367 1.00 93.12 175 ARG A O 1
ATOM 1307 N N . GLN A 1 176 ? 7.148 0.934 17.563 1.00 94.25 176 GLN A N 1
ATOM 1308 C CA . GLN A 1 176 ? 6.791 -0.265 16.850 1.00 94.25 176 GLN A CA 1
ATOM 1309 C C . GLN A 1 176 ? 5.375 -0.120 16.295 1.00 94.25 176 GLN A C 1
ATOM 1311 O O . GLN A 1 176 ? 4.465 0.347 16.979 1.00 94.25 176 GLN A O 1
ATOM 1316 N N . ALA A 1 177 ? 5.201 -0.536 15.047 1.00 95.69 177 ALA A N 1
ATOM 1317 C CA . ALA A 1 177 ? 3.909 -0.691 14.404 1.00 95.69 177 ALA A CA 1
ATOM 1318 C C . ALA A 1 177 ? 3.776 -2.117 13.876 1.00 95.69 177 ALA A C 1
ATOM 1320 O O . ALA A 1 177 ? 4.721 -2.670 13.310 1.00 95.69 177 ALA A O 1
ATOM 1321 N N . THR A 1 178 ? 2.593 -2.696 14.039 1.00 95.94 178 THR A N 1
ATOM 1322 C CA . THR A 1 178 ? 2.228 -3.964 13.407 1.00 95.94 178 THR A CA 1
ATOM 1323 C C . THR A 1 178 ? 1.127 -3.700 12.395 1.00 95.94 178 THR A C 1
ATOM 1325 O O . THR A 1 178 ? 0.079 -3.169 12.754 1.00 95.94 178 THR A O 1
ATOM 1328 N N . LEU A 1 179 ? 1.346 -4.089 11.144 1.00 95.06 179 LEU A N 1
ATOM 1329 C CA . LEU A 1 179 ? 0.409 -3.928 10.040 1.00 95.06 179 LEU A CA 1
ATOM 1330 C C . LEU A 1 179 ? 0.003 -5.297 9.488 1.00 95.06 179 LEU A C 1
ATOM 1332 O O . LEU A 1 179 ? 0.829 -6.207 9.380 1.00 95.06 179 LEU A O 1
ATOM 1336 N N . LYS A 1 180 ? -1.272 -5.425 9.129 1.00 95.50 180 LYS A N 1
ATOM 1337 C CA . LYS A 1 180 ? -1.830 -6.528 8.350 1.00 95.50 180 LYS A CA 1
ATOM 1338 C C . LYS A 1 180 ? -1.947 -6.064 6.904 1.00 95.50 180 LYS A C 1
ATOM 1340 O O . LYS A 1 180 ? -2.553 -5.031 6.642 1.00 95.50 180 LYS A O 1
ATOM 1345 N N . LEU A 1 181 ? -1.329 -6.795 5.991 1.00 94.50 181 LEU A N 1
ATOM 1346 C CA . LEU A 1 181 ? -1.262 -6.470 4.572 1.00 94.50 181 LEU A CA 1
ATOM 1347 C C . LEU A 1 181 ? -2.027 -7.540 3.801 1.00 94.50 181 LEU A C 1
ATOM 1349 O O . LEU A 1 181 ? -1.763 -8.728 3.986 1.00 94.50 181 LEU A O 1
ATOM 1353 N N . TRP A 1 182 ? -2.920 -7.137 2.905 1.00 94.06 182 TRP A N 1
ATOM 1354 C CA . TRP A 1 182 ? -3.538 -8.051 1.948 1.00 94.06 182 TRP A CA 1
ATOM 1355 C C . TRP A 1 182 ? -2.818 -7.928 0.619 1.00 94.06 182 TRP A C 1
ATOM 1357 O O . TRP A 1 182 ? -2.770 -6.847 0.038 1.00 94.06 182 TRP A O 1
ATOM 1367 N N . ILE A 1 183 ? -2.254 -9.029 0.132 1.00 94.06 183 ILE A N 1
ATOM 1368 C CA . ILE A 1 183 ? -1.546 -9.073 -1.146 1.00 94.06 183 ILE A CA 1
ATOM 1369 C C . ILE A 1 183 ? -2.319 -9.885 -2.179 1.00 94.06 183 ILE A C 1
ATOM 1371 O O . ILE A 1 183 ? -3.104 -10.780 -1.855 1.00 94.06 183 ILE A O 1
ATOM 1375 N N . ASN A 1 184 ? -2.070 -9.576 -3.446 1.00 91.56 184 ASN A N 1
ATOM 1376 C CA . ASN A 1 184 ? -2.605 -10.336 -4.567 1.00 91.56 184 ASN A CA 1
ATOM 1377 C C . ASN A 1 184 ? -2.055 -11.775 -4.560 1.00 91.56 184 ASN A C 1
ATOM 1379 O O . ASN A 1 184 ? -0.851 -11.966 -4.435 1.00 91.56 184 ASN A O 1
ATOM 1383 N N . ASP A 1 185 ? -2.904 -12.788 -4.737 1.00 88.94 185 ASP A N 1
ATOM 1384 C CA . ASP A 1 185 ? -2.497 -14.207 -4.743 1.00 88.94 185 ASP A CA 1
ATOM 1385 C C . ASP A 1 185 ? -1.591 -14.584 -5.927 1.00 88.94 185 ASP A C 1
ATOM 1387 O O . ASP A 1 185 ? -0.851 -15.564 -5.865 1.00 88.94 185 ASP A O 1
ATOM 1391 N N . ALA A 1 186 ? -1.580 -13.763 -6.983 1.00 89.81 186 ALA A N 1
ATOM 1392 C CA . ALA A 1 186 ? -0.614 -13.883 -8.073 1.00 89.81 186 ALA A CA 1
ATOM 1393 C C . ALA A 1 186 ? 0.793 -13.359 -7.714 1.00 89.81 186 ALA A C 1
ATOM 1395 O O . ALA A 1 186 ? 1.740 -13.616 -8.458 1.00 89.81 186 ALA A O 1
ATOM 1396 N N . ALA A 1 187 ? 0.934 -12.595 -6.627 1.00 90.88 187 ALA A N 1
ATOM 1397 C CA . ALA A 1 187 ? 2.212 -12.039 -6.204 1.00 90.88 187 ALA A CA 1
ATOM 1398 C C . ALA A 1 187 ? 3.007 -13.054 -5.374 1.00 90.88 187 ALA A C 1
ATOM 1400 O O . ALA A 1 187 ? 2.461 -13.777 -4.540 1.00 90.88 187 ALA A O 1
ATOM 1401 N N . ASP A 1 188 ? 4.319 -13.084 -5.597 1.00 91.94 188 ASP A N 1
ATOM 1402 C CA . ASP A 1 188 ? 5.229 -13.906 -4.809 1.00 91.94 188 ASP A CA 1
ATOM 1403 C C . ASP A 1 188 ? 5.442 -13.275 -3.419 1.00 91.94 188 ASP A C 1
ATOM 1405 O O . ASP A 1 188 ? 5.940 -12.146 -3.350 1.00 91.94 188 ASP A O 1
ATOM 1409 N N . PRO A 1 189 ? 5.073 -13.950 -2.313 1.00 89.94 189 PRO A N 1
ATOM 1410 C CA . PRO A 1 189 ? 5.186 -13.390 -0.967 1.00 89.94 189 PRO A CA 1
ATOM 1411 C C . PRO A 1 189 ? 6.612 -12.964 -0.605 1.00 89.94 189 PRO A C 1
ATOM 1413 O O . PRO A 1 189 ? 6.793 -11.910 0.008 1.00 89.94 189 PRO A O 1
ATOM 1416 N N . ASP A 1 190 ? 7.619 -13.745 -1.004 1.00 90.25 190 ASP A N 1
ATOM 1417 C CA . ASP A 1 190 ? 9.023 -13.438 -0.722 1.00 90.25 190 ASP A CA 1
ATOM 1418 C C . ASP A 1 190 ? 9.497 -12.225 -1.536 1.00 90.25 190 ASP A C 1
ATOM 1420 O O . ASP A 1 190 ? 10.101 -11.300 -0.989 1.00 90.25 190 ASP A O 1
ATOM 1424 N N . GLY A 1 191 ? 9.125 -12.148 -2.817 1.00 92.94 191 GLY A N 1
ATOM 1425 C CA . GLY A 1 191 ? 9.367 -10.962 -3.639 1.00 92.94 191 GLY A CA 1
ATOM 1426 C C . GLY A 1 191 ? 8.696 -9.693 -3.095 1.00 92.94 191 GLY A C 1
ATOM 1427 O O . GLY A 1 191 ? 9.312 -8.624 -3.073 1.00 92.94 191 GLY A O 1
ATOM 1428 N N . VAL A 1 192 ? 7.452 -9.791 -2.609 1.00 92.25 192 VAL A N 1
ATOM 1429 C CA . VAL A 1 192 ? 6.749 -8.658 -1.980 1.00 92.25 192 VAL A CA 1
ATOM 1430 C C . VAL A 1 192 ? 7.447 -8.239 -0.691 1.00 9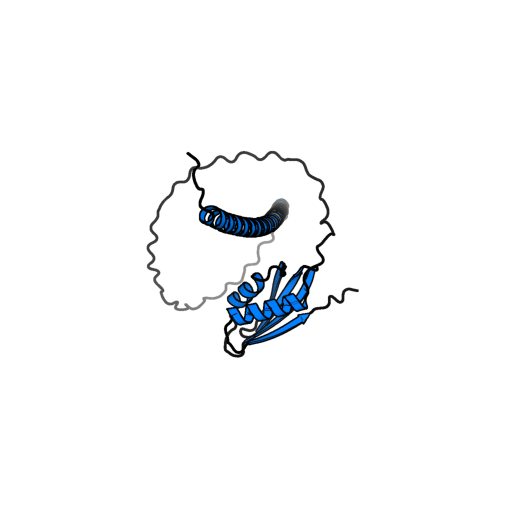2.25 192 VAL A C 1
ATOM 1432 O O . VAL A 1 192 ? 7.655 -7.045 -0.472 1.00 92.25 192 VAL A O 1
ATOM 1435 N N . ARG A 1 193 ? 7.862 -9.205 0.131 1.00 90.44 193 ARG A N 1
ATOM 1436 C CA . ARG A 1 193 ? 8.630 -8.967 1.354 1.00 90.44 193 ARG A CA 1
ATOM 1437 C C . ARG A 1 193 ? 9.913 -8.188 1.065 1.00 90.44 193 ARG A C 1
ATOM 1439 O O . ARG A 1 193 ? 10.148 -7.159 1.697 1.00 90.44 193 ARG A O 1
ATOM 1446 N N . ASP A 1 194 ? 10.717 -8.635 0.107 1.00 91.62 194 ASP A N 1
ATOM 1447 C CA . ASP A 1 194 ? 11.986 -7.986 -0.243 1.00 91.62 194 ASP A CA 1
ATOM 1448 C C . ASP A 1 194 ? 11.783 -6.579 -0.823 1.00 91.62 194 ASP A C 1
ATOM 1450 O O . ASP A 1 194 ? 12.517 -5.640 -0.485 1.00 91.62 194 ASP A O 1
ATOM 1454 N N . ALA A 1 195 ? 10.750 -6.401 -1.650 1.00 93.69 195 ALA A N 1
ATOM 1455 C CA . ALA A 1 195 ? 10.377 -5.099 -2.191 1.00 93.69 195 ALA A CA 1
ATOM 1456 C C . ALA A 1 195 ? 9.936 -4.124 -1.085 1.00 93.69 195 ALA A C 1
ATOM 1458 O O . ALA A 1 195 ? 10.400 -2.983 -1.057 1.00 93.69 195 ALA A O 1
ATOM 1459 N N . LEU A 1 196 ? 9.107 -4.575 -0.137 1.00 92.75 196 LEU A N 1
ATOM 1460 C CA . LEU A 1 196 ? 8.677 -3.773 1.014 1.00 92.75 196 LEU A CA 1
ATOM 1461 C C . LEU A 1 196 ? 9.854 -3.406 1.921 1.00 92.75 196 LEU A C 1
ATOM 1463 O O . LEU A 1 196 ? 9.986 -2.246 2.303 1.00 92.75 196 LEU A O 1
ATOM 1467 N N . LEU A 1 197 ? 10.747 -4.355 2.220 1.00 90.88 197 LEU A N 1
ATOM 1468 C CA . LEU A 1 197 ? 11.961 -4.088 3.000 1.00 90.88 197 LEU A CA 1
ATOM 1469 C C . LEU A 1 197 ? 12.841 -3.027 2.333 1.00 90.88 197 LEU A C 1
ATOM 1471 O O . LEU A 1 197 ? 13.411 -2.174 3.013 1.00 90.88 197 LEU A O 1
ATOM 1475 N N . THR A 1 198 ? 12.954 -3.078 1.007 1.00 91.38 198 THR A N 1
ATOM 1476 C CA . THR A 1 198 ? 13.727 -2.104 0.235 1.00 91.38 198 THR A CA 1
ATOM 1477 C C . THR A 1 198 ? 13.059 -0.729 0.254 1.00 91.38 198 THR A C 1
ATOM 1479 O O . THR A 1 198 ? 13.732 0.260 0.535 1.00 91.38 198 THR A O 1
ATOM 1482 N N . SER A 1 199 ? 11.744 -0.664 0.022 1.00 92.69 199 SER A N 1
ATOM 1483 C CA . SER A 1 199 ? 10.977 0.589 0.040 1.00 92.69 199 SER A CA 1
ATOM 1484 C C . SER A 1 199 ? 11.020 1.265 1.414 1.00 92.69 199 SER A C 1
ATOM 1486 O O . SER A 1 199 ? 11.431 2.420 1.530 1.00 92.69 199 SER A O 1
ATOM 1488 N N . LEU A 1 200 ? 10.739 0.510 2.482 1.00 90.94 200 LEU A N 1
ATOM 1489 C CA . LEU A 1 200 ? 10.773 1.010 3.858 1.00 90.94 200 LEU A CA 1
ATOM 1490 C C . LEU A 1 200 ? 12.161 1.538 4.239 1.00 90.94 200 LEU A C 1
ATOM 1492 O O . LEU A 1 200 ? 12.272 2.603 4.839 1.00 90.94 200 LEU A O 1
ATOM 1496 N N . ARG A 1 201 ? 13.241 0.844 3.858 1.00 90.06 201 ARG A N 1
ATOM 1497 C CA . ARG A 1 201 ? 14.610 1.337 4.100 1.00 90.06 201 ARG A CA 1
ATOM 1498 C C . ARG A 1 201 ? 14.927 2.626 3.345 1.00 90.06 201 ARG A C 1
ATOM 1500 O O . ARG A 1 201 ? 15.729 3.421 3.833 1.00 90.06 201 ARG A O 1
ATOM 1507 N N . ASN A 1 202 ? 14.343 2.820 2.165 1.00 90.75 202 ASN A N 1
ATOM 1508 C CA . ASN A 1 202 ? 14.559 4.025 1.372 1.00 90.75 202 ASN A CA 1
ATOM 1509 C C . ASN A 1 202 ? 13.825 5.229 1.975 1.00 90.75 202 ASN A C 1
ATOM 1511 O O . ASN A 1 202 ? 14.435 6.287 2.118 1.00 90.75 202 ASN A O 1
ATOM 1515 N N . HIS A 1 203 ? 12.561 5.056 2.370 1.00 88.62 203 HIS A N 1
ATOM 1516 C CA . HIS A 1 203 ? 11.716 6.135 2.897 1.00 88.62 203 HIS A CA 1
ATOM 1517 C C . HIS A 1 203 ? 12.033 6.510 4.336 1.00 88.62 203 HIS A C 1
ATOM 1519 O O . HIS A 1 203 ? 12.259 7.680 4.627 1.00 88.62 203 HIS A O 1
ATOM 1525 N N . LEU A 1 204 ? 12.150 5.528 5.231 1.00 85.25 204 LEU A N 1
ATOM 1526 C CA . LEU A 1 204 ? 12.450 5.806 6.637 1.00 85.25 204 LEU A CA 1
ATOM 1527 C C . LEU A 1 204 ? 13.920 6.224 6.864 1.00 85.25 204 LEU A C 1
ATOM 1529 O O . LEU A 1 204 ? 14.312 6.617 7.970 1.00 85.25 204 LEU A O 1
ATOM 1533 N N . GLY A 1 205 ? 14.741 6.169 5.811 1.00 78.56 205 GLY A N 1
ATOM 1534 C CA . GLY A 1 205 ? 16.161 6.496 5.819 1.00 78.56 205 GLY A CA 1
ATOM 1535 C C . GLY A 1 205 ? 17.016 5.455 6.549 1.00 78.56 205 GLY A C 1
ATOM 1536 O O . GLY A 1 205 ? 16.535 4.443 7.049 1.00 78.56 205 GLY A O 1
ATOM 1537 N N . LYS A 1 206 ? 18.326 5.720 6.671 1.00 68.31 206 LYS A N 1
ATOM 1538 C CA . LYS A 1 206 ? 19.292 4.882 7.425 1.00 68.31 206 LYS A CA 1
ATOM 1539 C C . LYS A 1 206 ? 19.068 4.901 8.951 1.00 68.31 206 LYS A C 1
ATOM 1541 O O . LYS A 1 206 ? 20.026 4.778 9.710 1.00 68.31 206 LYS A O 1
ATOM 1546 N N . LYS A 1 207 ? 17.842 5.140 9.411 1.00 64.31 207 LYS A N 1
ATOM 1547 C CA . LYS A 1 207 ? 17.481 5.020 10.822 1.00 64.31 207 LYS A CA 1
ATOM 1548 C C . LYS A 1 207 ? 17.632 3.549 11.217 1.00 64.31 207 LYS A C 1
ATOM 1550 O O . LYS A 1 207 ? 17.413 2.658 10.395 1.00 64.31 207 LYS A O 1
ATOM 1555 N N . ASP A 1 208 ? 18.049 3.297 12.453 1.00 78.94 208 ASP A N 1
ATOM 1556 C CA . ASP A 1 208 ? 18.256 1.950 12.990 1.00 78.94 208 ASP A CA 1
ATOM 1557 C C . ASP A 1 208 ? 16.900 1.237 13.139 1.00 78.94 208 ASP A C 1
ATOM 1559 O O . ASP A 1 208 ? 16.308 1.208 14.216 1.00 78.94 208 ASP A O 1
ATOM 1563 N N . ILE A 1 209 ? 16.366 0.717 12.037 1.00 82.94 209 ILE A N 1
ATOM 1564 C CA . ILE A 1 209 ? 15.042 0.095 11.975 1.00 82.94 209 ILE A CA 1
ATOM 1565 C C . ILE A 1 209 ? 15.219 -1.410 11.856 1.00 82.94 209 ILE A C 1
ATOM 1567 O O . ILE A 1 209 ? 15.978 -1.911 11.022 1.00 82.94 209 ILE A O 1
ATOM 1571 N N . GLU A 1 210 ? 14.500 -2.132 12.703 1.00 84.75 210 GLU A N 1
ATOM 1572 C CA . GLU A 1 210 ? 14.409 -3.579 12.670 1.00 84.75 210 GLU A CA 1
ATOM 1573 C C . GLU A 1 210 ? 13.040 -3.959 12.102 1.00 84.75 210 GLU A C 1
ATOM 1575 O O . GLU A 1 210 ? 11.991 -3.585 12.634 1.00 84.75 210 GLU A O 1
ATOM 1580 N N . LEU A 1 211 ? 13.083 -4.632 10.953 1.00 84.62 211 LEU A N 1
ATOM 1581 C CA . LEU A 1 211 ? 11.924 -5.021 10.160 1.00 84.62 211 LEU A CA 1
ATOM 1582 C C . LEU A 1 211 ? 11.784 -6.539 10.235 1.00 84.62 211 LEU A C 1
ATOM 1584 O O . LEU A 1 211 ? 12.697 -7.260 9.820 1.00 84.62 211 LEU A O 1
ATOM 1588 N N . SER A 1 212 ? 10.642 -7.020 10.712 1.00 84.75 212 SER A N 1
ATOM 1589 C CA . SER A 1 212 ? 10.258 -8.425 10.619 1.00 84.75 212 SER A CA 1
ATOM 1590 C C . SER A 1 212 ? 8.951 -8.543 9.842 1.00 84.75 212 SER A C 1
ATOM 1592 O O . SER A 1 212 ? 7.997 -7.801 10.053 1.00 84.75 212 SER A O 1
ATOM 1594 N N . ILE A 1 213 ? 8.929 -9.460 8.881 1.00 85.94 213 ILE A N 1
ATOM 1595 C CA . ILE A 1 213 ? 7.739 -9.779 8.095 1.00 85.94 213 ILE A CA 1
ATOM 1596 C C . ILE A 1 213 ? 7.501 -11.263 8.296 1.00 85.94 213 ILE A C 1
ATOM 1598 O O . ILE A 1 213 ? 8.387 -12.073 8.009 1.00 85.94 213 ILE A O 1
ATOM 1602 N N . GLU A 1 214 ? 6.329 -11.587 8.821 1.00 83.44 214 GLU A N 1
ATOM 1603 C CA . GLU A 1 214 ? 5.868 -12.944 9.062 1.00 83.44 214 GLU A CA 1
ATOM 1604 C C . GLU A 1 214 ? 4.705 -13.223 8.109 1.00 83.44 214 GLU A C 1
ATOM 1606 O O . GLU A 1 214 ? 3.752 -12.443 8.018 1.00 83.44 214 GLU A O 1
ATOM 1611 N N . LEU A 1 215 ? 4.798 -14.328 7.366 1.00 79.56 215 LEU A N 1
ATOM 1612 C CA . LEU A 1 215 ? 3.652 -14.832 6.622 1.00 79.56 215 LEU A CA 1
ATOM 1613 C C . LEU A 1 215 ? 2.661 -15.391 7.634 1.00 79.56 215 LEU A C 1
ATOM 1615 O O . LEU A 1 215 ? 2.986 -16.325 8.368 1.00 79.56 215 LEU A O 1
ATOM 1619 N N . GLU A 1 216 ? 1.459 -14.829 7.663 1.00 75.44 216 GLU A N 1
ATOM 1620 C CA . GLU A 1 216 ? 0.352 -15.462 8.358 1.00 75.44 216 GLU A CA 1
ATOM 1621 C C . GLU A 1 216 ? -0.204 -16.500 7.379 1.00 75.44 216 GLU A C 1
ATOM 1623 O O . GLU A 1 216 ? -0.970 -16.171 6.478 1.00 75.44 216 GLU A O 1
ATOM 1628 N N . GLU A 1 217 ? 0.271 -17.747 7.473 1.00 66.44 217 GLU A N 1
ATOM 1629 C CA . GLU A 1 217 ? -0.383 -18.844 6.763 1.00 66.44 217 GLU A CA 1
ATOM 1630 C C . GLU A 1 217 ? -1.802 -18.933 7.323 1.00 66.44 217 GLU A C 1
ATOM 1632 O O . GLU A 1 217 ? -1.982 -19.280 8.494 1.00 66.44 217 GLU A O 1
ATOM 1637 N N . ASP A 1 218 ? -2.796 -18.556 6.513 1.00 56.34 218 ASP A N 1
ATOM 1638 C CA . ASP A 1 218 ? -4.210 -18.700 6.841 1.00 56.34 218 ASP A CA 1
ATOM 1639 C C . ASP A 1 218 ? -4.484 -20.180 7.132 1.00 56.34 218 ASP A C 1
ATOM 1641 O O . ASP A 1 218 ? -4.782 -20.985 6.251 1.00 56.34 218 ASP A O 1
ATOM 1645 N N . SER A 1 219 ? -4.363 -20.553 8.405 1.00 42.47 219 SER A N 1
ATOM 1646 C CA . SER A 1 219 ? -4.731 -21.861 8.933 1.00 42.47 219 SER A CA 1
ATOM 1647 C C . SER A 1 219 ? -6.253 -21.908 9.068 1.00 42.47 219 SER A C 1
ATOM 1649 O O . SER A 1 219 ? -6.812 -22.011 10.156 1.00 42.47 219 SER A O 1
ATOM 1651 N N . SER A 1 220 ? -6.937 -21.732 7.941 1.00 45.28 220 SER A N 1
ATOM 1652 C CA . SER A 1 220 ? -8.350 -22.047 7.772 1.00 45.28 220 SER A CA 1
ATOM 1653 C C . SER A 1 220 ? -8.433 -23.258 6.850 1.00 45.28 220 SER A C 1
ATOM 1655 O O . SER A 1 220 ? -8.652 -23.132 5.647 1.00 45.28 220 SER A O 1
ATOM 1657 N N . ALA A 1 221 ? -8.181 -24.428 7.441 1.00 37.69 221 ALA A N 1
ATOM 1658 C CA . ALA A 1 221 ? -8.553 -25.733 6.901 1.00 37.69 221 ALA A CA 1
ATOM 1659 C C . ALA A 1 221 ? -9.838 -26.219 7.582 1.00 37.69 221 ALA A C 1
ATOM 1661 O O . ALA A 1 221 ? -9.951 -26.028 8.816 1.00 37.69 221 ALA A O 1
#

Mean predicted aligned error: 19.72 Å

Radius of gyration: 31.23 Å; Cα contacts (8 Å, |Δi|>4): 154; chains: 1; bounding box: 75×64×106 Å

Foldseek 3Di:
DDPPPDPVVVVVVVVVVVVVVVVVVVVVVVVVVVVVVVVLVVVVVVVVVVVVVVVVVVVVVVVVVVVVVPPPPPDDDPPDDDPDDDDDPDDPDDDDDDPDDDDDPDDDDDDDDDDDDDDDDDDDDDDPDPVPQDWFKKKKKKFFPPFFDDVVLLVVLLVVDPQWPDKDWDDDDRGMTIMITTGGPPDDPVVSVVSSVVSSCVRVDPGPMDIDMDGPPPPPD

Nearest PDB structures (foldseek):
  7bfe-assembly1_E  TM=6.318E-01  e=2.824E-03  Thermus thermophilus HB8
  7b8v-assembly4_P  TM=6.088E-01  e=4.442E-03  Thermus thermophilus HB27
  7b90-assembly1_E  TM=5.529E-01  e=4.442E-03  Thermus thermophilus HB8
  4pg5-assembly1_B  TM=5.191E-01  e=6.723E-02  Staphylococcus aureus M1064
  4pg6-assembly1_A  TM=5.789E-01  e=2.154E-01  Staphylococcus aureus